Protein AF-M5BI36-F1 (afdb_monomer_lite)

InterPro domains:
  IPR024461 Coiled-coil domain-containing protein 90-like [PF07798] (72-199)
  IPR024461 Coiled-coil domain-containing protein 90-like [PTHR14360] (10-192)

Structure (mmCIF, N/CA/C/O backbone):
data_AF-M5BI36-F1
#
_entry.id   AF-M5BI36-F1
#
loop_
_atom_site.group_PDB
_atom_site.id
_atom_site.type_symbol
_atom_site.label_atom_id
_atom_site.label_alt_id
_atom_site.label_comp_id
_atom_site.label_asym_id
_atom_site.label_entity_id
_atom_site.label_seq_id
_atom_site.pdbx_PDB_ins_code
_atom_site.Cartn_x
_atom_site.Cartn_y
_atom_site.Cartn_z
_atom_site.occupancy
_atom_site.B_iso_or_equiv
_atom_site.auth_seq_id
_atom_site.auth_comp_id
_atom_site.auth_asym_id
_atom_site.auth_atom_id
_atom_site.pdbx_PDB_model_num
ATOM 1 N N . MET A 1 1 ? 57.844 74.507 -31.766 1.00 41.59 1 MET A N 1
ATOM 2 C CA . MET A 1 1 ? 56.761 73.662 -31.223 1.00 41.59 1 MET A CA 1
ATOM 3 C C . MET A 1 1 ? 57.211 72.216 -31.341 1.00 41.59 1 MET A C 1
ATOM 5 O O . MET A 1 1 ? 57.217 71.681 -32.438 1.00 41.59 1 MET A O 1
ATOM 9 N N . SER A 1 2 ? 57.689 71.659 -30.227 1.00 42.19 2 SER A N 1
ATOM 10 C CA . SER A 1 2 ? 57.992 70.235 -30.044 1.00 42.19 2 SER A CA 1
ATOM 11 C C . SER A 1 2 ? 56.752 69.518 -29.532 1.00 42.19 2 SER A C 1
ATOM 13 O O . SER A 1 2 ? 56.121 70.038 -28.618 1.00 42.19 2 SER A O 1
ATOM 15 N N . LEU A 1 3 ? 56.484 68.322 -30.052 1.00 40.97 3 LEU A N 1
ATOM 16 C CA . LEU A 1 3 ? 55.655 67.262 -29.463 1.00 40.97 3 LEU A CA 1
ATOM 17 C C . LEU A 1 3 ? 56.310 65.941 -29.920 1.00 40.97 3 LEU A C 1
ATOM 19 O O . LEU A 1 3 ? 56.543 65.777 -31.112 1.00 40.97 3 LEU A O 1
ATOM 23 N N . GLN A 1 4 ? 56.933 65.180 -29.008 1.00 44.03 4 GLN A N 1
ATOM 24 C CA . GLN A 1 4 ? 56.385 63.982 -28.332 1.00 44.03 4 GLN A CA 1
ATOM 25 C C . GLN A 1 4 ? 56.185 62.793 -29.309 1.00 44.03 4 GLN A C 1
ATOM 27 O O . GLN A 1 4 ? 55.642 62.986 -30.379 1.00 44.03 4 GLN A O 1
ATOM 32 N N . SER A 1 5 ? 56.507 61.527 -29.021 1.00 39.00 5 SER A N 1
ATOM 33 C CA . SER A 1 5 ? 56.745 60.850 -27.747 1.00 39.00 5 SER A CA 1
ATOM 34 C C . SER A 1 5 ? 57.209 59.396 -27.983 1.00 39.00 5 SER A C 1
ATOM 36 O O . SER A 1 5 ? 56.738 58.767 -28.919 1.00 39.00 5 SER A O 1
ATOM 38 N N . LYS A 1 6 ? 57.992 58.884 -27.019 1.00 40.56 6 LYS A N 1
ATOM 39 C CA . LYS A 1 6 ? 57.944 57.532 -26.417 1.00 40.56 6 LYS A CA 1
ATOM 40 C C . LYS A 1 6 ? 58.329 56.295 -27.243 1.00 40.56 6 LYS A C 1
ATOM 42 O O . LYS A 1 6 ? 57.480 55.703 -27.887 1.00 40.56 6 LYS A O 1
ATOM 47 N N . ASP A 1 7 ? 59.524 55.787 -26.941 1.00 35.19 7 ASP A N 1
ATOM 48 C CA . ASP A 1 7 ? 59.783 54.350 -26.801 1.00 35.19 7 ASP A CA 1
ATOM 49 C C . ASP A 1 7 ? 60.520 54.116 -25.475 1.00 35.19 7 ASP A C 1
ATOM 51 O O . ASP A 1 7 ? 61.607 54.649 -25.247 1.00 35.19 7 ASP A O 1
ATOM 55 N N . ALA A 1 8 ? 59.892 53.368 -24.567 1.00 41.50 8 ALA A N 1
ATOM 56 C CA . ALA A 1 8 ? 60.484 52.912 -23.315 1.00 41.50 8 ALA A CA 1
ATOM 57 C C . ALA A 1 8 ? 60.281 51.397 -23.197 1.00 41.50 8 ALA A C 1
ATOM 59 O O . ALA A 1 8 ? 59.193 50.903 -22.924 1.00 41.50 8 ALA A O 1
ATOM 60 N N . LEU A 1 9 ? 61.391 50.723 -23.465 1.00 38.19 9 LEU A N 1
ATOM 61 C CA . LEU A 1 9 ? 61.844 49.394 -23.080 1.00 38.19 9 LEU A CA 1
ATOM 62 C C . LEU A 1 9 ? 61.183 48.786 -21.820 1.00 38.19 9 LEU A C 1
ATOM 64 O O . LEU A 1 9 ? 61.327 49.320 -20.721 1.00 38.19 9 LEU A O 1
ATOM 68 N N . SER A 1 10 ? 60.607 47.588 -21.954 1.00 39.34 10 SER A N 1
ATOM 69 C CA . SER A 1 10 ? 60.502 46.613 -20.860 1.00 39.34 10 SER A CA 1
ATOM 70 C C . SER A 1 10 ? 60.586 45.184 -21.403 1.00 39.34 10 SER A C 1
ATOM 72 O O . SER A 1 10 ? 59.826 44.790 -22.284 1.00 39.34 10 SER A O 1
ATOM 74 N N . HIS A 1 11 ? 61.559 44.443 -20.873 1.00 40.56 11 HIS A N 1
ATOM 75 C CA . HIS A 1 11 ? 61.758 43.005 -21.020 1.00 40.56 11 HIS A CA 1
ATOM 76 C C . HIS A 1 11 ? 60.553 42.216 -20.492 1.00 40.56 11 HIS A C 1
ATOM 78 O O . HIS A 1 11 ? 60.169 42.429 -19.349 1.00 40.56 11 HIS A O 1
ATOM 84 N N . ASP A 1 12 ? 60.082 41.232 -21.258 1.00 37.72 12 ASP A N 1
ATOM 85 C CA . ASP A 1 12 ? 59.408 40.048 -20.722 1.00 37.72 12 ASP A CA 1
ATOM 86 C C . ASP A 1 12 ? 59.912 38.812 -21.473 1.00 37.72 12 ASP A C 1
ATOM 88 O O . ASP A 1 12 ? 59.694 38.632 -22.672 1.00 37.72 12 ASP A O 1
ATOM 92 N N . THR A 1 13 ? 60.646 37.962 -20.762 1.00 41.12 13 THR A N 1
ATOM 93 C CA . THR A 1 13 ? 60.992 36.613 -21.204 1.00 41.12 13 THR A CA 1
ATOM 94 C C . THR A 1 13 ? 59.876 35.674 -20.774 1.00 41.12 13 THR A C 1
ATOM 96 O O . THR A 1 13 ? 59.743 35.403 -19.581 1.00 41.12 13 THR A O 1
ATOM 99 N N . ASN A 1 14 ? 59.116 35.123 -21.721 1.00 36.19 14 ASN A N 1
ATOM 100 C CA . ASN A 1 14 ? 58.414 33.869 -21.470 1.00 36.19 14 ASN A CA 1
ATOM 101 C C . ASN A 1 14 ? 58.354 33.008 -22.740 1.00 36.19 14 ASN A C 1
ATOM 103 O O . ASN A 1 14 ? 57.744 33.366 -23.745 1.00 36.19 14 ASN A O 1
ATOM 107 N N . THR A 1 15 ? 59.066 31.888 -22.678 1.00 46.72 15 THR A N 1
ATOM 108 C CA . THR A 1 15 ? 59.207 30.851 -23.707 1.00 46.72 15 THR A CA 1
ATOM 109 C C . THR A 1 15 ? 57.931 29.998 -23.801 1.00 46.72 15 THR A C 1
ATOM 111 O O . THR A 1 15 ? 57.345 29.695 -22.761 1.00 46.72 15 THR A O 1
ATOM 114 N N . PRO A 1 16 ? 57.511 29.538 -24.997 1.00 45.59 16 PRO A N 1
ATOM 115 C CA . PRO A 1 16 ? 56.391 28.612 -25.146 1.00 45.59 16 PRO A CA 1
ATOM 116 C C . PRO A 1 16 ? 56.865 27.150 -25.043 1.00 45.59 16 PRO A C 1
ATOM 118 O O . PRO A 1 16 ? 57.887 26.782 -25.619 1.00 45.59 16 PRO A O 1
ATOM 121 N N . ALA A 1 17 ? 56.106 26.299 -24.348 1.00 44.06 17 ALA A N 1
ATOM 122 C CA . ALA A 1 17 ? 56.299 24.845 -24.338 1.00 44.06 17 ALA A CA 1
ATOM 123 C C . ALA A 1 17 ? 55.120 24.132 -25.039 1.00 44.06 17 ALA A C 1
ATOM 125 O O . ALA A 1 17 ? 53.989 24.619 -24.948 1.00 44.06 17 ALA A O 1
ATOM 126 N N . PRO A 1 18 ? 55.358 23.005 -25.743 1.00 47.91 18 PRO A N 1
ATOM 127 C CA . PRO A 1 18 ? 54.354 22.323 -26.552 1.00 47.91 18 PRO A CA 1
ATOM 128 C C . PRO A 1 18 ? 53.564 21.259 -25.774 1.00 47.91 18 PRO A C 1
ATOM 130 O O . PRO A 1 18 ? 53.994 20.719 -24.758 1.00 47.91 18 PRO A O 1
ATOM 133 N N . SER A 1 19 ? 52.389 20.961 -26.315 1.00 41.56 19 SER A N 1
ATOM 134 C CA . SER A 1 19 ? 51.394 19.980 -25.891 1.00 41.56 19 SER A CA 1
ATOM 135 C C . SER A 1 19 ? 51.806 18.525 -26.140 1.00 41.56 19 SER A C 1
ATOM 137 O O . SER A 1 19 ? 52.407 18.214 -27.166 1.00 41.56 19 SER A O 1
ATOM 139 N N . SER A 1 20 ? 51.386 17.614 -25.250 1.00 38.91 20 SER A N 1
ATOM 140 C CA . SER A 1 20 ? 50.755 16.320 -25.591 1.00 38.91 20 SER A CA 1
ATOM 141 C C . SER A 1 20 ? 50.462 15.452 -24.351 1.00 38.91 20 SER A C 1
ATOM 143 O O . SER A 1 20 ? 51.153 15.529 -23.341 1.00 38.91 20 SER A O 1
ATOM 145 N N . HIS A 1 21 ? 49.443 14.595 -24.506 1.00 44.22 21 HIS A N 1
ATOM 146 C CA . HIS A 1 21 ? 49.066 13.424 -23.695 1.00 44.22 21 HIS A CA 1
ATOM 147 C C . HIS A 1 21 ? 48.050 13.637 -22.561 1.00 44.22 21 HIS A C 1
ATOM 149 O O . HIS A 1 21 ? 48.351 13.914 -21.405 1.00 44.22 21 HIS A O 1
ATOM 155 N N . THR A 1 22 ? 46.798 13.439 -22.969 1.00 45.22 22 THR A N 1
ATOM 156 C CA . THR A 1 22 ? 45.620 13.121 -22.169 1.00 45.22 22 THR A CA 1
ATOM 157 C C . THR A 1 22 ? 45.721 11.669 -21.703 1.00 45.22 22 THR A C 1
ATOM 159 O O . THR A 1 22 ? 45.734 10.775 -22.543 1.00 45.22 22 THR A O 1
ATOM 162 N N . ASP A 1 23 ? 45.759 11.432 -20.393 1.00 35.16 23 ASP A N 1
ATOM 163 C CA . ASP A 1 23 ? 45.414 10.131 -19.825 1.00 35.16 23 ASP A CA 1
ATOM 164 C C . ASP A 1 23 ? 44.724 10.299 -18.464 1.00 35.16 23 ASP A C 1
ATOM 166 O O . ASP A 1 23 ? 45.007 11.214 -17.690 1.00 35.16 23 ASP A O 1
ATOM 170 N N . SER A 1 24 ? 43.724 9.454 -18.248 1.00 42.66 24 SER A N 1
ATOM 171 C CA . SER A 1 24 ? 42.627 9.611 -17.285 1.00 42.66 24 SER A CA 1
ATOM 172 C C . SER A 1 24 ? 43.019 9.305 -15.832 1.00 42.66 24 SER A C 1
ATOM 174 O O . SER A 1 24 ? 43.762 8.351 -15.605 1.00 42.66 24 SER A O 1
ATOM 176 N N . PRO A 1 25 ? 42.400 9.939 -14.814 1.00 38.09 25 PRO A N 1
ATOM 177 C CA . PRO A 1 25 ? 42.327 9.358 -13.484 1.00 38.09 25 PRO A CA 1
ATOM 178 C C . PRO A 1 25 ? 40.967 8.678 -13.261 1.00 38.09 25 PRO A C 1
ATOM 180 O O . PRO A 1 25 ? 39.925 9.312 -13.140 1.00 38.09 25 PRO A O 1
ATOM 183 N N . SER A 1 26 ? 41.024 7.349 -13.209 1.00 34.00 26 SER A N 1
ATOM 184 C CA . SER A 1 26 ? 40.464 6.505 -12.147 1.00 34.00 26 SER A CA 1
ATOM 185 C C . SER A 1 26 ? 39.117 6.908 -11.511 1.00 34.00 26 SER A C 1
ATOM 187 O O . SER A 1 26 ? 39.034 7.730 -10.601 1.00 34.00 26 SER A O 1
ATOM 189 N N . SER A 1 27 ? 38.073 6.203 -11.946 1.00 48.34 27 SER A N 1
ATOM 190 C CA . SER A 1 27 ? 37.020 5.566 -11.143 1.00 48.34 27 SER A CA 1
ATOM 191 C C . SER A 1 27 ? 36.907 5.951 -9.658 1.00 48.34 27 SER A C 1
ATOM 193 O O . SER A 1 27 ? 37.475 5.292 -8.787 1.00 48.34 27 SER A O 1
ATOM 195 N N . LYS A 1 28 ? 36.032 6.912 -9.347 1.00 42.38 28 LYS A N 1
ATOM 196 C CA . LYS A 1 28 ? 35.279 6.927 -8.080 1.00 42.38 28 LYS A CA 1
ATOM 197 C C . LYS A 1 28 ? 34.040 7.814 -8.210 1.00 42.38 28 LYS A C 1
ATOM 199 O O . LYS A 1 28 ? 34.020 8.952 -7.760 1.00 42.38 28 LYS A O 1
ATOM 204 N N . VAL A 1 29 ? 32.987 7.296 -8.847 1.00 39.12 29 VAL A N 1
ATOM 205 C CA . VAL A 1 29 ? 31.667 7.933 -8.750 1.00 39.12 29 VAL A CA 1
ATOM 206 C C . VAL A 1 29 ? 31.065 7.511 -7.421 1.00 39.12 29 VAL A C 1
ATOM 208 O O . VAL A 1 29 ? 30.528 6.418 -7.251 1.00 39.12 29 VAL A O 1
ATOM 211 N N . GLN A 1 30 ? 31.290 8.395 -6.459 1.00 39.81 30 GLN A N 1
ATOM 212 C CA . GLN A 1 30 ? 30.666 8.438 -5.157 1.00 39.81 30 GLN A CA 1
ATOM 213 C C . GLN A 1 30 ? 29.145 8.372 -5.336 1.00 39.81 30 GLN A C 1
ATOM 215 O O . GLN A 1 30 ? 28.549 9.193 -6.026 1.00 39.81 30 GLN A O 1
ATOM 220 N N . SER A 1 31 ? 28.531 7.356 -4.742 1.00 43.41 31 SER A N 1
ATOM 221 C CA . SER A 1 31 ? 27.087 7.217 -4.605 1.00 43.41 31 SER A CA 1
ATOM 222 C C . SER A 1 31 ? 26.543 8.381 -3.776 1.00 43.41 31 SER A C 1
ATOM 224 O O . SER A 1 31 ? 26.640 8.371 -2.548 1.00 43.41 31 SER A O 1
ATOM 226 N N . GLU A 1 32 ? 26.015 9.389 -4.459 1.00 38.28 32 GLU A N 1
ATOM 227 C CA . GLU A 1 32 ? 25.290 10.508 -3.869 1.00 38.28 32 GLU A CA 1
ATOM 228 C C . GLU A 1 32 ? 23.896 10.014 -3.422 1.00 38.28 32 GLU A C 1
ATOM 230 O O . GLU A 1 32 ? 23.149 9.476 -4.249 1.00 38.28 32 GLU A O 1
ATOM 235 N N . PRO A 1 33 ? 23.524 10.102 -2.131 1.00 41.22 33 PRO A N 1
ATOM 236 C CA . PRO A 1 33 ? 22.182 9.749 -1.694 1.00 41.22 33 PRO A CA 1
ATOM 237 C C . PRO A 1 33 ? 21.229 10.896 -2.040 1.00 41.22 33 PRO A C 1
ATOM 239 O O . PRO A 1 33 ? 21.432 12.033 -1.618 1.00 41.22 33 PRO A O 1
ATOM 242 N N . LEU A 1 34 ? 20.172 10.586 -2.794 1.00 43.28 34 LEU A N 1
ATOM 243 C CA . LEU A 1 34 ? 19.082 11.518 -3.087 1.00 43.28 34 LEU A CA 1
ATOM 244 C C . LEU A 1 34 ? 18.485 12.086 -1.778 1.00 43.28 34 LEU A C 1
ATOM 246 O O . LEU A 1 34 ? 18.186 11.309 -0.864 1.00 43.28 34 LEU A O 1
ATOM 250 N N . PRO A 1 35 ? 18.268 13.411 -1.679 1.00 44.88 35 PRO A N 1
ATOM 251 C CA . PRO A 1 35 ? 17.704 14.036 -0.491 1.00 44.88 35 PRO A CA 1
ATOM 252 C C . PRO A 1 35 ? 16.210 13.702 -0.408 1.00 44.88 35 PRO A C 1
ATOM 254 O O . PRO A 1 35 ? 15.439 14.042 -1.303 1.00 44.88 35 PRO A O 1
ATOM 257 N N . GLY A 1 36 ? 15.798 13.015 0.661 1.00 40.19 36 GLY A N 1
ATOM 258 C CA . GLY A 1 36 ? 14.380 12.705 0.892 1.00 40.19 36 GLY A CA 1
ATOM 259 C C . GLY A 1 36 ? 14.059 11.464 1.729 1.00 40.19 36 GLY A C 1
ATOM 260 O O . GLY A 1 36 ? 12.893 11.090 1.800 1.00 40.19 36 GLY A O 1
ATOM 261 N N . LEU A 1 37 ? 15.041 10.814 2.364 1.00 44.81 37 LEU A N 1
ATOM 262 C CA . LEU A 1 37 ? 14.823 9.619 3.198 1.00 44.81 37 LEU A CA 1
ATOM 263 C C . LEU A 1 37 ? 15.377 9.781 4.624 1.00 44.81 37 LEU A C 1
ATOM 265 O O . LEU A 1 37 ? 15.996 8.876 5.162 1.00 44.81 37 LEU A O 1
ATOM 269 N N . GLU A 1 38 ? 15.127 10.921 5.265 1.00 41.78 38 GLU A N 1
ATOM 270 C CA . GLU A 1 38 ? 15.511 11.175 6.668 1.00 41.78 38 GLU A CA 1
ATOM 271 C C . GLU A 1 38 ? 14.275 11.254 7.586 1.00 41.78 38 GLU A C 1
ATOM 273 O O . GLU A 1 38 ? 14.182 12.116 8.452 1.00 41.78 38 GLU A O 1
ATOM 278 N N . LEU A 1 39 ? 13.272 10.380 7.395 1.00 42.03 39 LEU A N 1
ATOM 279 C CA . LEU A 1 39 ? 12.164 10.274 8.365 1.00 42.03 39 LEU A CA 1
ATOM 280 C C . LEU A 1 39 ? 11.762 8.845 8.764 1.00 42.03 39 LEU A C 1
ATOM 282 O O . LEU A 1 39 ? 10.848 8.678 9.562 1.00 42.03 39 LEU A O 1
ATOM 286 N N . VAL A 1 40 ? 12.437 7.793 8.279 1.00 52.03 40 VAL A N 1
ATOM 287 C CA . VAL A 1 40 ? 12.041 6.398 8.604 1.00 52.03 40 VAL A CA 1
ATOM 288 C C . VAL A 1 40 ? 13.205 5.524 9.101 1.00 52.03 40 VAL A C 1
ATOM 290 O O . VAL A 1 40 ? 13.054 4.317 9.249 1.00 52.03 40 VAL A O 1
ATOM 293 N N . SER A 1 41 ? 14.365 6.105 9.430 1.00 43.41 41 SER A N 1
ATOM 294 C CA . SER A 1 41 ? 15.538 5.320 9.871 1.00 43.41 41 SER A CA 1
ATOM 295 C C . SER A 1 41 ? 16.043 5.580 11.292 1.00 43.41 41 SER A C 1
ATOM 297 O O . SER A 1 41 ? 17.033 4.969 11.682 1.00 43.41 41 SER A O 1
ATOM 299 N N . GLN A 1 42 ? 15.361 6.381 12.116 1.00 45.47 42 GLN A N 1
ATOM 300 C CA . GLN A 1 42 ? 15.776 6.603 13.508 1.00 45.47 42 GLN A CA 1
ATOM 301 C C . GLN A 1 42 ? 14.712 6.170 14.521 1.00 45.47 42 GLN A C 1
ATOM 303 O O . GLN A 1 42 ? 14.016 6.998 15.092 1.00 45.47 42 GLN A O 1
ATOM 308 N N . THR A 1 43 ? 14.649 4.865 14.796 1.00 41.28 43 THR A N 1
ATOM 309 C CA . THR A 1 43 ? 14.393 4.345 16.153 1.00 41.28 43 THR A CA 1
ATOM 310 C C . THR A 1 43 ? 15.187 3.052 16.345 1.00 41.28 43 THR A C 1
ATOM 312 O O . THR A 1 43 ? 14.674 1.947 16.180 1.00 41.28 43 THR A O 1
ATOM 315 N N . SER A 1 44 ? 16.471 3.185 16.664 1.00 57.06 44 SER A N 1
ATOM 316 C CA . SER A 1 44 ? 17.314 2.094 17.152 1.00 57.06 44 SER A CA 1
ATOM 317 C C . SER A 1 44 ? 17.422 2.174 18.678 1.00 57.06 44 SER A C 1
ATOM 319 O O . SER A 1 44 ? 18.275 2.886 19.198 1.00 57.06 44 SER A O 1
ATOM 321 N N . ALA A 1 45 ? 16.557 1.447 19.386 1.00 38.31 45 ALA A N 1
ATOM 322 C CA . ALA A 1 45 ? 16.830 0.849 20.696 1.00 38.31 45 ALA A CA 1
ATOM 323 C C . ALA A 1 45 ? 15.769 -0.238 20.974 1.00 38.31 45 ALA A C 1
ATOM 325 O O . ALA A 1 45 ? 14.583 0.011 20.743 1.00 38.31 45 ALA A O 1
ATOM 326 N N . PRO A 1 46 ? 16.156 -1.437 21.445 1.00 43.25 46 PRO A N 1
ATOM 327 C CA . PRO A 1 46 ? 15.211 -2.502 21.743 1.00 43.25 46 PRO A CA 1
ATOM 328 C C . PRO A 1 46 ? 14.617 -2.289 23.144 1.00 43.25 46 PRO A C 1
ATOM 330 O O . PRO A 1 46 ? 15.379 -2.187 24.105 1.00 43.25 46 PRO A O 1
ATOM 333 N N . PRO A 1 47 ? 13.288 -2.322 23.344 1.00 43.34 47 PRO A N 1
ATOM 334 C CA . PRO A 1 47 ? 12.770 -2.824 24.600 1.00 43.34 47 PRO A CA 1
ATOM 335 C C . PRO A 1 47 ? 12.961 -4.343 24.576 1.00 43.34 47 PRO A C 1
ATOM 337 O O . PRO A 1 47 ? 12.179 -5.101 24.003 1.00 43.34 47 PRO A O 1
ATOM 340 N N . THR A 1 48 ? 14.054 -4.802 25.180 1.00 46.69 48 THR A N 1
ATOM 341 C CA . THR A 1 48 ? 14.152 -6.177 25.658 1.00 46.69 48 THR A CA 1
ATOM 342 C C . THR A 1 48 ? 13.039 -6.392 26.676 1.00 46.69 48 THR A C 1
ATOM 344 O O . THR A 1 48 ? 13.155 -5.938 27.812 1.00 46.69 48 THR A O 1
ATOM 347 N N . SER A 1 49 ? 11.951 -7.029 26.252 1.00 41.69 49 SER A N 1
ATOM 348 C CA . SER A 1 49 ? 11.224 -8.086 26.972 1.00 41.69 49 SER A CA 1
ATOM 3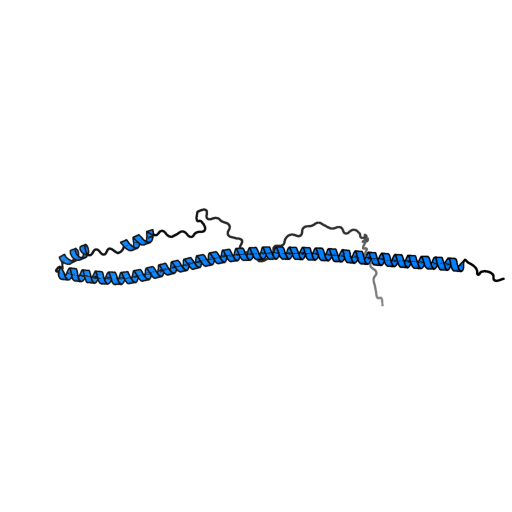49 C C . SER A 1 49 ? 9.826 -8.243 26.382 1.00 41.69 49 SER A C 1
ATOM 351 O O . SER A 1 49 ? 8.968 -7.389 26.562 1.00 41.69 49 SER A O 1
ATOM 353 N N . GLY A 1 50 ? 9.638 -9.368 25.690 1.00 45.97 50 GLY A N 1
ATOM 354 C CA . GLY A 1 50 ? 8.384 -10.114 25.599 1.00 45.97 50 GLY A CA 1
ATOM 355 C C . GLY A 1 50 ? 7.139 -9.376 25.115 1.00 45.97 50 GLY A C 1
ATOM 356 O O . GLY A 1 50 ? 6.393 -8.835 25.914 1.00 45.97 50 GLY A O 1
ATOM 357 N N . SER A 1 51 ? 6.813 -9.528 23.835 1.00 42.38 51 SER A N 1
ATOM 358 C CA . SER A 1 51 ? 5.519 -10.104 23.458 1.00 42.38 51 SER A CA 1
ATOM 359 C C . SER A 1 51 ? 5.532 -10.377 21.964 1.00 42.38 51 SER A C 1
ATOM 361 O O . SER A 1 51 ? 5.669 -9.476 21.142 1.00 42.38 51 SER A O 1
ATOM 363 N N . THR A 1 52 ? 5.390 -11.651 21.632 1.00 40.28 52 THR A N 1
ATOM 364 C CA . THR A 1 52 ? 4.846 -12.172 20.382 1.00 40.28 52 THR A CA 1
ATOM 365 C C . THR A 1 52 ? 3.829 -11.203 19.767 1.00 40.28 52 THR A C 1
ATOM 367 O O . THR A 1 52 ? 3.036 -10.609 20.497 1.00 40.28 52 THR A O 1
ATOM 370 N N . GLY A 1 53 ? 3.822 -11.073 18.436 1.00 44.59 53 GLY A N 1
ATOM 371 C CA . GLY A 1 53 ? 2.869 -10.285 17.635 1.00 44.59 53 GLY A CA 1
ATOM 372 C C . GLY A 1 53 ? 1.411 -10.763 17.698 1.00 44.59 53 GLY A C 1
ATOM 373 O O . GLY A 1 53 ? 0.677 -10.649 16.725 1.00 44.59 53 GLY A O 1
ATOM 374 N N . LEU A 1 54 ? 1.000 -11.304 18.839 1.00 43.38 54 LEU A N 1
ATOM 375 C CA . LEU A 1 54 ? -0.374 -11.475 19.249 1.00 43.38 54 LEU A CA 1
ATOM 376 C C . LEU A 1 54 ? -0.612 -10.533 20.433 1.00 43.38 54 LEU A C 1
ATOM 378 O O . LEU A 1 54 ? 0.107 -10.608 21.431 1.00 43.38 54 LEU A O 1
ATOM 382 N N . PRO A 1 55 ? -1.599 -9.642 20.342 1.00 44.56 55 PRO A N 1
ATOM 383 C CA . PRO A 1 55 ? -1.939 -8.772 21.448 1.00 44.56 55 PRO A CA 1
ATOM 384 C C . PRO A 1 55 ? -2.475 -9.622 22.606 1.00 44.56 55 PRO A C 1
ATOM 386 O O . PRO A 1 55 ? -3.418 -10.399 22.463 1.00 44.56 55 PRO A O 1
ATOM 389 N N . GLN A 1 56 ? -1.803 -9.498 23.744 1.00 53.84 56 GLN A N 1
ATOM 390 C CA . GLN A 1 56 ? -2.063 -10.222 24.976 1.00 53.84 56 GLN A CA 1
ATOM 391 C C . GLN A 1 56 ? -3.513 -9.998 25.434 1.00 53.84 56 GLN A C 1
ATOM 393 O O . GLN A 1 56 ? -3.941 -8.864 25.649 1.00 53.84 56 GLN A O 1
ATOM 398 N N . VAL A 1 57 ? -4.266 -11.093 25.568 1.00 56.34 57 VAL A N 1
ATOM 399 C CA . VAL A 1 57 ? -5.606 -11.118 26.165 1.00 56.34 57 VAL A CA 1
ATOM 400 C C . VAL A 1 57 ? -5.497 -10.555 27.581 1.00 56.34 57 VAL A C 1
ATOM 402 O O . VAL A 1 57 ? -4.784 -11.115 28.416 1.00 56.34 57 VAL A O 1
ATOM 405 N N . VAL A 1 58 ? -6.170 -9.434 27.845 1.00 57.22 58 VAL A N 1
ATOM 406 C CA . VAL A 1 58 ? -6.335 -8.920 29.210 1.00 57.22 58 VAL A CA 1
ATOM 407 C C . VAL A 1 58 ? -7.001 -10.032 30.027 1.00 57.22 58 VAL A C 1
ATOM 409 O O . VAL A 1 58 ? -8.037 -10.544 29.599 1.00 57.22 58 VAL A O 1
ATOM 412 N N . PRO A 1 59 ? -6.416 -10.464 31.156 1.00 49.78 59 PRO A N 1
ATOM 413 C CA . PRO A 1 59 ? -6.962 -11.571 31.923 1.00 49.78 59 PRO A CA 1
ATOM 414 C C . PRO A 1 59 ? -8.362 -11.213 32.434 1.00 49.78 59 PRO A C 1
ATOM 416 O O . PRO A 1 59 ? -8.559 -10.148 33.015 1.00 49.78 59 PRO A O 1
ATOM 419 N N . ASP A 1 60 ? -9.306 -12.150 32.307 1.00 54.59 60 ASP A N 1
ATOM 420 C CA . ASP A 1 60 ? -10.684 -12.123 32.8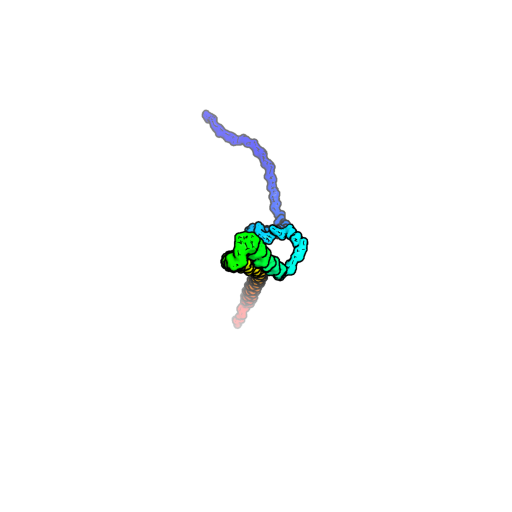46 1.00 54.59 60 ASP A CA 1
ATOM 421 C C . ASP A 1 60 ? -10.785 -11.819 34.363 1.00 54.59 60 ASP A C 1
ATOM 423 O O . ASP A 1 60 ? -11.874 -11.778 34.940 1.00 54.59 60 ASP A O 1
ATOM 427 N N . ASN A 1 61 ? -9.656 -11.623 35.045 1.00 49.16 61 ASN A N 1
ATOM 428 C CA . ASN A 1 61 ? -9.561 -11.412 36.481 1.00 49.16 61 ASN A CA 1
ATOM 429 C C . ASN A 1 61 ? -10.237 -10.103 36.942 1.00 49.16 61 ASN A C 1
ATOM 431 O O . ASN A 1 61 ? -10.861 -10.080 38.001 1.00 49.16 61 ASN A O 1
ATOM 435 N N . GLU A 1 62 ? -10.220 -9.055 36.112 1.00 53.41 62 GLU A N 1
ATOM 436 C CA . GLU A 1 62 ? -10.882 -7.762 36.381 1.00 53.41 62 GLU A CA 1
ATOM 437 C C . GLU A 1 62 ? -12.421 -7.886 36.480 1.00 53.41 62 GLU A C 1
ATOM 439 O O . GLU A 1 62 ? -13.079 -7.158 37.226 1.00 53.41 62 GLU A O 1
ATOM 444 N N . LEU A 1 63 ? -13.030 -8.864 35.792 1.00 53.38 63 LEU A N 1
ATOM 445 C CA . LEU A 1 63 ? -14.489 -9.066 35.795 1.00 53.38 63 LEU A CA 1
ATOM 446 C C . LEU A 1 63 ? -15.027 -9.532 37.158 1.00 53.38 63 LEU A C 1
ATOM 448 O O . LEU A 1 63 ? -16.206 -9.328 37.481 1.00 53.38 63 LEU A O 1
ATOM 452 N N . ARG A 1 64 ? -14.180 -10.175 37.972 1.00 51.69 64 ARG A N 1
ATOM 453 C CA . ARG A 1 64 ? -14.586 -10.713 39.277 1.00 51.69 64 ARG A CA 1
ATOM 454 C C . ARG A 1 64 ? -14.566 -9.677 40.391 1.00 51.69 64 ARG A C 1
ATOM 456 O O . ARG A 1 64 ? -15.388 -9.802 41.300 1.00 51.69 64 ARG A O 1
ATOM 463 N N . ASP A 1 65 ? -13.719 -8.656 40.317 1.00 53.09 65 ASP A N 1
ATOM 464 C CA . ASP A 1 65 ? -13.645 -7.643 41.375 1.00 53.09 65 ASP A CA 1
ATOM 465 C C . ASP A 1 65 ? -14.811 -6.656 41.325 1.00 53.09 65 ASP A C 1
ATOM 467 O O . ASP A 1 65 ? -15.421 -6.365 42.355 1.00 53.09 65 ASP A O 1
ATOM 471 N N . ILE A 1 66 ? -15.256 -6.270 40.127 1.00 55.56 66 ILE A N 1
ATOM 472 C CA . ILE A 1 66 ? -16.418 -5.380 39.961 1.00 55.56 66 ILE A CA 1
ATOM 473 C C . ILE A 1 66 ? -17.699 -6.032 40.514 1.00 55.56 66 ILE A C 1
ATOM 475 O O . ILE A 1 66 ? -18.593 -5.359 41.031 1.00 55.56 66 ILE A O 1
ATOM 479 N N . SER A 1 67 ? -17.783 -7.365 40.467 1.00 56.38 67 SER A N 1
ATOM 480 C CA . SER A 1 67 ? -18.927 -8.118 40.990 1.00 56.38 67 SER A CA 1
ATOM 481 C C . SER A 1 67 ? -18.991 -8.124 42.525 1.00 56.38 67 SER A C 1
ATOM 483 O O . SER A 1 67 ? -20.090 -8.173 43.080 1.00 56.38 67 SER A O 1
ATOM 485 N N . ARG A 1 68 ? -17.849 -8.019 43.225 1.00 55.78 68 ARG A N 1
ATOM 486 C CA . ARG A 1 68 ? -17.780 -8.044 44.701 1.00 55.78 68 ARG A CA 1
ATOM 487 C C . ARG A 1 68 ? -18.092 -6.701 45.360 1.00 55.78 68 ARG A C 1
ATOM 489 O O . ARG A 1 68 ? -18.456 -6.683 46.531 1.00 55.78 68 ARG A O 1
ATOM 496 N N . ILE A 1 69 ? -18.045 -5.600 44.612 1.00 58.12 69 ILE A N 1
ATOM 497 C CA . ILE A 1 69 ? -18.383 -4.251 45.105 1.00 58.12 69 ILE A CA 1
ATOM 498 C C . ILE A 1 69 ? -19.894 -4.118 45.433 1.00 58.12 69 ILE A C 1
ATOM 500 O O . ILE A 1 69 ? -20.314 -3.180 46.104 1.00 58.12 69 ILE A O 1
ATOM 504 N N . ASN A 1 70 ? -20.730 -5.088 45.030 1.00 61.34 70 ASN A N 1
ATOM 505 C CA . ASN A 1 70 ? -22.196 -4.964 45.017 1.00 61.34 70 ASN A CA 1
ATOM 506 C C . ASN A 1 70 ? -22.959 -5.667 46.158 1.00 61.34 70 ASN A C 1
ATOM 508 O O . ASN A 1 70 ? -24.178 -5.835 46.063 1.00 61.34 70 ASN A O 1
ATOM 512 N N . ALA A 1 71 ? -22.306 -6.090 47.239 1.00 69.94 71 ALA A N 1
ATOM 513 C CA . ALA A 1 71 ? -23.015 -6.733 48.347 1.00 69.94 71 ALA A CA 1
ATOM 514 C C . ALA A 1 71 ? -23.614 -5.690 49.313 1.00 69.94 71 ALA A C 1
ATOM 516 O O . ALA A 1 71 ? -23.028 -5.372 50.346 1.00 69.94 71 ALA A O 1
ATOM 517 N N . PHE A 1 72 ? -24.795 -5.145 48.989 1.00 82.31 72 PHE A N 1
ATOM 518 C CA . PHE A 1 72 ? -25.587 -4.398 49.974 1.00 82.31 72 PHE A CA 1
ATOM 519 C C . PHE A 1 72 ? -26.124 -5.372 51.028 1.00 82.31 72 PHE A C 1
ATOM 521 O O . PHE A 1 72 ? -27.035 -6.1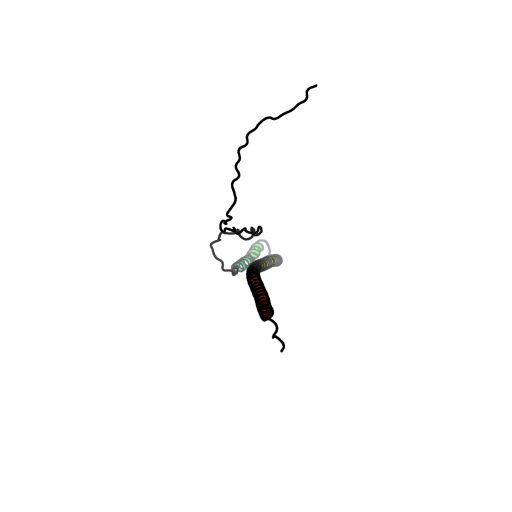57 50.754 1.00 82.31 72 PHE A O 1
ATOM 528 N N . ASP A 1 73 ? -25.548 -5.325 52.227 1.00 85.75 73 ASP A N 1
ATOM 529 C CA . ASP A 1 73 ? -25.961 -6.164 53.348 1.00 85.75 73 ASP A CA 1
ATOM 530 C C . ASP A 1 73 ? -27.304 -5.682 53.922 1.00 85.75 73 ASP A C 1
ATOM 532 O O . ASP A 1 73 ? -27.389 -4.773 54.754 1.00 85.75 73 ASP A O 1
ATOM 536 N N . THR A 1 74 ? -28.378 -6.319 53.455 1.00 88.31 74 THR A N 1
ATOM 537 C CA . THR A 1 74 ? -29.748 -6.048 53.897 1.00 88.31 74 THR A CA 1
ATOM 538 C C . THR A 1 74 ? -29.986 -6.433 55.353 1.00 88.31 74 THR A C 1
ATOM 540 O O . THR A 1 74 ? -30.811 -5.800 56.007 1.00 88.31 74 THR A O 1
ATOM 543 N N . HIS A 1 75 ? -29.282 -7.440 55.877 1.00 88.69 75 HIS A N 1
ATOM 544 C CA . HIS A 1 75 ? -29.491 -7.910 57.246 1.00 88.69 75 HIS A CA 1
ATOM 545 C C . HIS A 1 75 ? -28.928 -6.921 58.255 1.00 88.69 75 HIS A C 1
ATOM 547 O O . HIS A 1 75 ? -29.619 -6.543 59.201 1.00 88.69 75 HIS A O 1
ATOM 553 N N . ARG A 1 76 ? -27.705 -6.438 58.022 1.00 89.06 76 ARG A N 1
ATOM 554 C CA . ARG A 1 76 ? -27.079 -5.453 58.907 1.00 89.06 76 ARG A CA 1
ATOM 555 C C . ARG A 1 76 ? -27.814 -4.111 58.884 1.00 89.06 76 ARG A C 1
ATOM 557 O O . ARG A 1 76 ? -27.911 -3.449 59.915 1.00 89.06 76 ARG A O 1
ATOM 564 N N . PHE A 1 77 ? -28.374 -3.734 57.733 1.00 89.00 77 PHE A N 1
ATOM 565 C CA . PHE A 1 77 ? -29.182 -2.521 57.595 1.00 89.00 77 PHE A CA 1
ATOM 566 C C . PHE A 1 77 ? -30.517 -2.612 58.351 1.00 89.00 77 PHE A C 1
ATOM 568 O O . PHE A 1 77 ? -30.880 -1.683 59.069 1.00 89.00 77 PHE A O 1
ATOM 575 N N . VAL A 1 78 ? -31.226 -3.741 58.246 1.00 91.56 78 VAL A N 1
ATOM 576 C CA . VAL A 1 78 ? -32.488 -3.954 58.976 1.00 91.56 78 VAL A CA 1
ATOM 577 C C . VAL A 1 78 ? -32.243 -4.045 60.484 1.00 91.56 78 VAL A C 1
ATOM 579 O O . VAL A 1 78 ? -32.923 -3.353 61.235 1.00 91.56 78 VAL A O 1
ATOM 582 N N . ALA A 1 79 ? -31.210 -4.772 60.924 1.00 91.75 79 ALA A N 1
ATOM 583 C CA . ALA A 1 79 ? -30.851 -4.882 62.342 1.00 91.75 79 ALA A CA 1
ATOM 584 C C . ALA A 1 79 ? -30.489 -3.526 62.985 1.00 91.75 79 ALA A C 1
ATOM 586 O O . ALA A 1 79 ? -30.719 -3.309 64.174 1.00 91.75 79 ALA A O 1
ATOM 587 N N . ALA A 1 80 ? -29.932 -2.590 62.209 1.00 89.56 80 ALA A N 1
ATOM 588 C CA . ALA A 1 80 ? -29.664 -1.230 62.675 1.00 89.56 80 ALA A CA 1
ATOM 589 C C . ALA A 1 80 ? -30.943 -0.379 62.794 1.00 89.56 80 ALA A C 1
ATOM 591 O O . ALA A 1 80 ? -31.037 0.460 63.688 1.00 89.56 80 ALA A O 1
ATOM 592 N N . LEU A 1 81 ? -31.931 -0.597 61.920 1.00 87.88 81 LEU A N 1
ATOM 593 C CA . LEU A 1 81 ? -33.193 0.151 61.906 1.00 87.88 81 LEU A CA 1
ATOM 594 C C . LEU A 1 81 ? -34.194 -0.331 62.960 1.00 87.88 81 LEU A C 1
ATOM 596 O O . LEU A 1 81 ? -34.925 0.486 63.515 1.00 87.88 81 LEU A O 1
ATOM 600 N N . GLU A 1 82 ? -34.195 -1.625 63.279 1.00 90.94 82 GLU A N 1
ATOM 601 C CA . GLU A 1 82 ? -35.071 -2.229 64.296 1.00 90.94 82 GLU A CA 1
ATOM 602 C C . GLU A 1 82 ? -34.824 -1.698 65.719 1.00 90.94 82 GLU A C 1
ATOM 604 O O . GLU A 1 82 ? -35.678 -1.842 66.588 1.00 90.94 82 GLU A O 1
ATOM 609 N N . ARG A 1 83 ? -33.689 -1.026 65.963 1.00 89.56 83 ARG A N 1
ATOM 610 C CA . ARG A 1 83 ? -33.420 -0.331 67.233 1.00 89.56 83 ARG A CA 1
ATOM 611 C C . ARG A 1 83 ? -34.287 0.910 67.456 1.00 89.56 83 ARG A C 1
ATOM 613 O O . ARG A 1 83 ? -34.568 1.232 68.605 1.00 89.56 83 ARG A O 1
ATOM 620 N N . ASN A 1 84 ? -34.696 1.595 66.387 1.00 85.38 84 ASN A N 1
ATOM 621 C CA . ASN A 1 84 ? -35.393 2.885 66.465 1.00 85.38 84 ASN A CA 1
ATOM 622 C C . ASN A 1 84 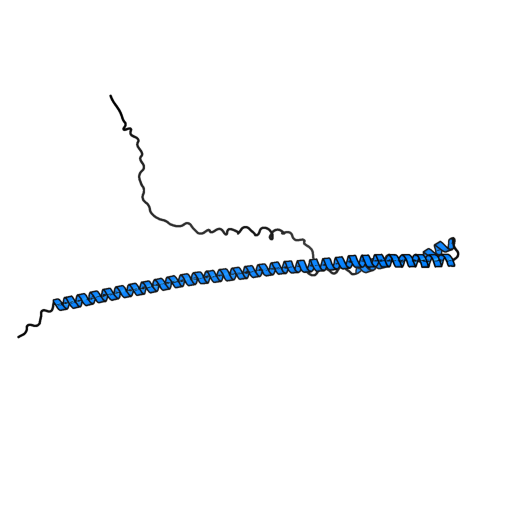? -36.768 2.884 65.782 1.00 85.38 84 ASN A C 1
ATOM 624 O O . ASN A 1 84 ? -37.536 3.827 65.968 1.00 85.38 84 ASN A O 1
ATOM 628 N N . PHE A 1 85 ? -37.088 1.857 64.993 1.00 88.31 85 PHE A N 1
ATOM 629 C CA . PHE A 1 85 ? -38.333 1.763 64.237 1.00 88.31 85 PHE A CA 1
ATOM 630 C C . PHE A 1 85 ? -38.946 0.364 64.346 1.00 88.31 85 PHE A C 1
ATOM 632 O O . PHE A 1 85 ? -38.215 -0.622 64.447 1.00 88.31 85 PHE A O 1
ATOM 639 N N . PRO A 1 86 ? -40.282 0.242 64.258 1.00 91.38 86 PRO A N 1
ATOM 640 C CA . PRO A 1 86 ? -40.932 -1.056 64.156 1.00 91.38 86 PRO A CA 1
ATOM 641 C C . PRO A 1 86 ? -40.498 -1.787 62.876 1.00 91.38 86 PRO A C 1
ATOM 643 O O . PRO A 1 86 ? -40.292 -1.180 61.819 1.00 91.38 86 PRO A O 1
ATOM 646 N N . THR A 1 87 ? -40.402 -3.114 62.965 1.00 87.81 87 THR A N 1
ATOM 647 C CA . THR A 1 87 ? -39.854 -4.004 61.927 1.00 87.81 87 THR A CA 1
ATOM 648 C C . THR A 1 87 ? -40.487 -3.814 60.543 1.00 87.81 87 THR A C 1
ATOM 650 O O . THR A 1 87 ? -39.798 -3.892 59.526 1.00 87.81 87 THR A O 1
ATOM 653 N N . SER A 1 88 ? -41.784 -3.500 60.473 1.00 89.06 88 SER A N 1
ATOM 654 C CA . SER A 1 88 ? -42.499 -3.245 59.212 1.00 89.06 88 SER A CA 1
ATOM 655 C C . SER A 1 88 ? -41.973 -2.013 58.462 1.00 89.06 88 SER A C 1
ATOM 657 O O . SER A 1 88 ? -41.815 -2.042 57.237 1.00 89.06 88 SER A O 1
ATOM 659 N N . ILE A 1 89 ? -41.641 -0.943 59.188 1.00 89.69 89 ILE A N 1
ATOM 660 C CA . ILE A 1 89 ? -41.083 0.290 58.622 1.00 89.69 89 ILE A CA 1
ATOM 661 C C . ILE A 1 89 ? -39.624 0.059 58.216 1.00 89.69 89 ILE A C 1
ATOM 663 O O . ILE A 1 89 ? -39.236 0.434 57.110 1.00 89.69 89 ILE A O 1
ATOM 667 N N . ALA A 1 90 ? -38.839 -0.636 59.046 1.00 91.31 90 ALA A N 1
ATOM 668 C CA . ALA A 1 90 ? -37.448 -0.984 58.747 1.00 91.31 90 ALA A CA 1
ATOM 669 C C . ALA A 1 90 ? -37.312 -1.819 57.457 1.00 91.31 90 ALA A C 1
ATOM 671 O O . ALA A 1 90 ? -36.482 -1.518 56.594 1.00 91.31 90 ALA A O 1
ATOM 672 N N . GLN A 1 91 ? -38.172 -2.828 57.274 1.00 89.81 91 GLN A N 1
ATOM 673 C CA . GLN A 1 91 ? -38.199 -3.641 56.054 1.00 89.81 91 GLN A CA 1
ATOM 674 C C . GLN A 1 91 ? -38.632 -2.840 54.820 1.00 89.81 91 GLN A C 1
ATOM 676 O O . GLN A 1 91 ? -38.082 -3.042 53.735 1.00 89.81 91 GLN A O 1
ATOM 681 N N . THR A 1 92 ? -39.591 -1.924 54.969 1.00 92.38 92 THR A N 1
ATOM 682 C CA . THR A 1 92 ? -40.044 -1.057 53.870 1.00 92.38 92 THR A CA 1
ATOM 683 C C . THR A 1 92 ? -38.934 -0.103 53.436 1.00 92.38 92 THR A C 1
ATOM 685 O O . THR A 1 92 ? -38.651 0.014 52.242 1.00 92.38 92 THR A O 1
ATOM 688 N N . LEU A 1 93 ? -38.234 0.504 54.399 1.00 91.06 93 LEU A N 1
ATOM 689 C CA . LEU A 1 93 ? -37.104 1.390 54.133 1.00 91.06 93 LEU A CA 1
ATOM 690 C C . LEU A 1 93 ? -35.951 0.640 53.453 1.00 91.06 93 LEU A C 1
ATOM 692 O O . LEU A 1 93 ? -35.383 1.149 52.494 1.00 91.06 93 LEU A O 1
ATOM 696 N N . MET A 1 94 ? -35.658 -0.593 53.884 1.00 91.25 94 MET A N 1
ATOM 697 C CA . MET A 1 94 ? -34.666 -1.465 53.244 1.00 91.25 94 MET A CA 1
ATOM 698 C C . MET A 1 94 ? -35.025 -1.794 51.797 1.00 91.25 94 MET A C 1
ATOM 700 O O . MET A 1 94 ? -34.171 -1.724 50.914 1.00 91.25 94 MET A O 1
ATOM 704 N N . ARG A 1 95 ? -36.288 -2.135 51.522 1.00 90.12 95 ARG A N 1
ATOM 705 C CA . ARG A 1 95 ? -36.734 -2.415 50.151 1.00 90.12 95 ARG A CA 1
ATOM 706 C C . ARG A 1 95 ? -36.629 -1.168 49.273 1.00 90.12 95 ARG A C 1
ATOM 708 O O . ARG A 1 95 ? -36.180 -1.281 48.134 1.00 90.12 95 ARG A O 1
ATOM 715 N N . ALA A 1 96 ? -36.976 0.003 49.809 1.00 91.94 96 ALA A N 1
ATOM 716 C CA . ALA A 1 96 ? -36.867 1.279 49.108 1.00 91.94 96 ALA A CA 1
ATOM 717 C C . ALA A 1 96 ? -35.406 1.660 48.809 1.00 91.94 96 ALA A C 1
ATOM 719 O O . ALA A 1 96 ? -35.078 1.987 47.667 1.00 91.94 96 ALA A O 1
ATOM 720 N N . THR A 1 97 ? -34.505 1.559 49.792 1.00 90.75 97 THR A N 1
ATOM 721 C CA . THR A 1 97 ? -33.076 1.837 49.581 1.00 90.75 97 THR A CA 1
ATOM 722 C C . THR A 1 97 ? -32.454 0.832 48.624 1.00 90.75 97 THR A C 1
ATOM 724 O O . THR A 1 97 ? -31.784 1.238 47.677 1.00 90.75 97 THR A O 1
ATOM 727 N N . ARG A 1 98 ? -32.746 -0.465 48.773 1.00 88.69 98 ARG A N 1
ATOM 728 C CA . ARG A 1 98 ? -32.293 -1.499 47.833 1.00 88.69 98 ARG A CA 1
ATOM 729 C C . ARG A 1 98 ? -32.754 -1.206 46.403 1.00 88.69 98 ARG A C 1
ATOM 731 O O . ARG A 1 98 ? -31.953 -1.335 45.482 1.00 88.69 98 ARG A O 1
ATOM 738 N N . ALA A 1 99 ? -34.002 -0.780 46.205 1.00 89.12 99 ALA A N 1
ATOM 739 C CA . ALA A 1 99 ? -34.518 -0.421 44.884 1.00 89.12 99 ALA A CA 1
ATOM 740 C C . ALA A 1 99 ? -33.787 0.793 44.276 1.00 89.12 99 ALA A C 1
ATOM 742 O O . ALA A 1 99 ? -33.405 0.757 43.105 1.00 89.12 99 ALA A O 1
ATOM 743 N N . LEU A 1 100 ? -33.523 1.836 45.072 1.00 90.88 100 LEU A N 1
ATOM 744 C CA . LEU A 1 100 ? -32.757 3.009 44.631 1.00 90.88 100 LEU A CA 1
ATOM 745 C C . LEU A 1 100 ? -31.310 2.659 44.268 1.00 90.88 100 LEU A C 1
ATOM 747 O O . LEU A 1 100 ? -30.802 3.135 43.250 1.00 90.88 100 LEU A O 1
ATOM 751 N N . LEU A 1 101 ? -30.659 1.811 45.072 1.00 89.62 101 LEU A N 1
ATOM 752 C CA . LEU A 1 101 ? -29.305 1.335 44.799 1.00 89.62 101 LEU A CA 1
ATOM 753 C C . LEU A 1 101 ? -29.274 0.561 43.481 1.00 89.62 101 LEU A C 1
ATOM 755 O O . LEU A 1 101 ? -28.500 0.916 42.599 1.00 89.62 101 LEU A O 1
ATOM 759 N N . VAL A 1 102 ? -30.152 -0.430 43.301 1.00 88.44 102 VAL A N 1
ATOM 760 C CA . VAL A 1 102 ? -30.217 -1.226 42.062 1.00 88.44 102 VAL A CA 1
ATOM 761 C C . VAL A 1 102 ? -30.427 -0.333 40.832 1.00 88.44 102 VAL A C 1
ATOM 763 O O . VAL A 1 102 ? -29.748 -0.517 39.823 1.00 88.44 102 VAL A O 1
ATOM 766 N N . GLY A 1 103 ? -31.291 0.683 40.921 1.00 88.25 103 GLY A N 1
ATOM 767 C CA . GLY A 1 103 ? -31.523 1.629 39.824 1.00 88.25 103 GLY A CA 1
ATOM 768 C C . GLY A 1 103 ? -30.341 2.562 39.520 1.00 88.25 103 GLY A C 1
ATOM 769 O O . GLY A 1 103 ? -30.137 2.946 38.366 1.00 88.25 103 GLY A O 1
ATOM 770 N N . ARG A 1 104 ? -29.539 2.950 40.521 1.00 87.44 104 ARG A N 1
ATOM 771 C CA . ARG A 1 104 ? -28.299 3.719 40.297 1.00 87.44 104 ARG A CA 1
ATOM 772 C C . ARG A 1 104 ? -27.168 2.841 39.773 1.00 87.44 104 ARG A C 1
ATOM 774 O O . ARG A 1 104 ? -26.527 3.220 38.800 1.00 87.44 104 ARG A O 1
ATOM 781 N N . PHE A 1 105 ? -26.967 1.663 40.356 1.00 86.00 105 PHE A N 1
ATOM 782 C CA . PHE A 1 105 ? -25.952 0.713 39.904 1.00 86.00 105 PHE A CA 1
ATOM 783 C C . PHE A 1 105 ? -26.217 0.225 38.484 1.00 86.00 105 PHE A C 1
ATOM 785 O O . PHE A 1 105 ? -25.277 0.102 37.710 1.00 86.00 105 PHE A O 1
ATOM 792 N N . GLY A 1 106 ? -27.483 0.017 38.108 1.00 84.69 106 GLY A N 1
ATOM 793 C CA . GLY A 1 106 ? -27.852 -0.289 36.728 1.00 84.69 106 GLY A CA 1
ATOM 794 C C . GLY A 1 106 ? -27.354 0.775 35.747 1.00 84.69 106 GLY A C 1
ATOM 795 O O . GLY A 1 106 ? -26.757 0.424 34.737 1.00 84.69 106 GLY A O 1
ATOM 796 N N . ARG A 1 107 ? -27.517 2.065 36.074 1.00 86.38 107 ARG A N 1
ATOM 797 C CA . ARG A 1 107 ? -27.031 3.180 35.241 1.00 86.38 107 ARG A CA 1
ATOM 798 C C . ARG A 1 107 ? -25.507 3.239 35.167 1.00 86.38 107 ARG A C 1
ATOM 800 O O . ARG A 1 107 ? -24.964 3.241 34.071 1.00 86.38 107 ARG A O 1
ATOM 807 N N . VAL A 1 108 ? -24.828 3.185 36.312 1.00 88.06 108 VAL A N 1
ATOM 808 C CA . VAL A 1 108 ? -23.354 3.195 36.370 1.00 88.06 108 VAL A CA 1
ATOM 809 C C . VAL A 1 108 ? -22.759 2.006 35.610 1.00 88.06 108 VAL A C 1
ATOM 811 O O . VAL A 1 108 ? -21.788 2.153 34.879 1.00 88.06 108 VAL A O 1
ATOM 814 N N . LYS A 1 109 ? -23.366 0.820 35.722 1.00 84.31 109 LYS A N 1
ATOM 815 C CA . LYS A 1 109 ? -22.919 -0.375 35.001 1.00 84.31 109 LYS A CA 1
ATOM 816 C C . LYS A 1 109 ? -23.052 -0.213 33.482 1.00 84.31 109 LYS A C 1
ATOM 818 O O . LYS A 1 109 ? -22.163 -0.657 32.765 1.00 84.31 109 LYS A O 1
ATOM 823 N N . GLN A 1 110 ? -24.122 0.424 32.999 1.00 83.75 110 GLN A N 1
ATOM 824 C CA . GLN A 1 110 ? -24.281 0.730 31.571 1.00 83.75 110 GLN A CA 1
ATOM 825 C C . GLN A 1 110 ? -23.218 1.724 31.080 1.00 83.75 110 GLN A C 1
ATOM 827 O O . GLN A 1 110 ? -22.645 1.515 30.016 1.00 83.75 110 GLN A O 1
ATOM 832 N N . GLU A 1 111 ? -22.887 2.750 31.868 1.00 84.62 111 GLU A N 1
ATOM 833 C CA . GLU A 1 111 ? -2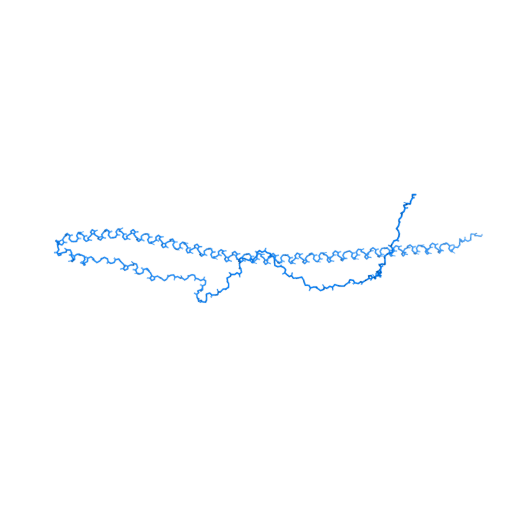1.811 3.695 31.530 1.00 84.62 111 GLU A CA 1
ATOM 834 C C . GLU A 1 111 ? -20.436 3.012 31.481 1.00 84.62 111 GLU A C 1
ATOM 836 O O . GLU A 1 111 ? -19.692 3.201 30.523 1.00 84.62 111 GLU A O 1
ATOM 841 N N . ILE A 1 112 ? -20.119 2.155 32.460 1.00 83.19 112 ILE A N 1
ATOM 842 C CA . ILE A 1 112 ? -18.863 1.384 32.481 1.00 83.19 112 ILE A CA 1
ATOM 843 C C . ILE A 1 112 ? -18.769 0.450 31.268 1.00 83.19 112 ILE A C 1
ATOM 845 O O . ILE A 1 112 ? -17.696 0.308 30.681 1.00 83.19 112 ILE A O 1
ATOM 849 N N . PHE A 1 113 ? -19.876 -0.182 30.868 1.00 79.44 113 PHE A N 1
ATOM 850 C CA . PHE A 1 113 ? -19.893 -0.979 29.643 1.00 79.44 113 PHE A CA 1
ATOM 851 C C . PHE A 1 113 ? -19.645 -0.127 28.398 1.00 79.44 113 PHE A C 1
ATOM 853 O O . PHE A 1 113 ? -18.852 -0.544 27.561 1.00 79.44 113 PHE A O 1
ATOM 860 N N . GLY A 1 114 ? -20.199 1.086 28.328 1.00 87.12 114 GLY A N 1
ATOM 861 C CA . GLY A 1 114 ? -19.910 2.027 27.244 1.00 87.12 114 GLY A CA 1
ATOM 862 C C . GLY A 1 114 ? -18.433 2.432 27.162 1.00 87.12 114 GLY A C 1
ATOM 863 O O . GLY A 1 114 ? -17.872 2.466 26.069 1.00 87.12 114 GLY A O 1
ATOM 864 N N . VAL A 1 115 ? -17.777 2.679 28.303 1.00 88.12 115 VAL A N 1
ATOM 865 C CA . VAL A 1 115 ? -16.330 2.974 28.343 1.00 88.12 115 VAL A CA 1
ATOM 866 C C . VAL A 1 115 ? -15.515 1.782 27.836 1.00 88.12 115 VAL A C 1
ATOM 868 O O . VAL A 1 115 ? -14.634 1.947 26.997 1.00 88.12 115 VAL A O 1
ATOM 871 N N . ARG A 1 116 ? -15.846 0.564 28.275 1.00 84.44 116 ARG A N 1
ATOM 872 C CA . ARG A 1 116 ? -15.129 -0.649 27.855 1.00 84.44 116 ARG A CA 1
ATOM 873 C C . ARG A 1 116 ? -15.326 -0.972 26.373 1.00 84.44 116 ARG A C 1
ATOM 875 O O . ARG A 1 116 ? -14.391 -1.429 25.717 1.00 84.44 116 ARG A O 1
ATOM 882 N N . ASP A 1 117 ? -16.524 -0.738 25.847 1.00 89.06 117 ASP A N 1
ATOM 883 C CA . ASP A 1 117 ? -16.807 -0.915 24.423 1.00 89.06 117 ASP A CA 1
ATOM 884 C C . ASP A 1 117 ? -16.021 0.098 23.578 1.00 89.06 117 ASP A C 1
ATOM 886 O O . ASP A 1 117 ? -15.477 -0.269 22.533 1.00 89.06 117 ASP A O 1
ATOM 890 N N . LEU A 1 118 ? -15.884 1.342 24.055 1.00 93.38 118 LEU A N 1
ATOM 891 C CA . LEU A 1 118 ? -15.046 2.358 23.417 1.00 93.38 118 LEU A CA 1
ATOM 892 C C . LEU A 1 118 ? -13.561 1.960 23.419 1.00 93.38 118 LEU A C 1
ATOM 894 O O . LEU A 1 118 ? -12.910 2.055 22.379 1.00 93.38 118 LEU A O 1
ATOM 898 N N . ASP A 1 119 ? -13.036 1.460 24.540 1.00 89.94 119 ASP A N 1
ATOM 899 C CA . ASP A 1 119 ? -11.647 0.989 24.634 1.00 89.94 119 ASP A CA 1
ATOM 900 C C . ASP A 1 119 ? -11.374 -0.186 23.686 1.00 89.94 119 ASP A C 1
ATOM 902 O O . ASP A 1 119 ? -10.343 -0.228 23.008 1.00 89.94 119 ASP A O 1
ATOM 906 N N . ASN A 1 120 ? -12.323 -1.118 23.573 1.00 92.00 120 ASN A N 1
ATOM 907 C CA . ASN A 1 120 ? -12.231 -2.224 22.626 1.00 92.00 120 ASN A CA 1
ATOM 908 C C . ASN A 1 120 ? -12.216 -1.730 21.167 1.00 92.00 120 ASN A C 1
ATOM 910 O O . ASN A 1 120 ? -11.408 -2.190 20.359 1.00 92.00 120 ASN A O 1
ATOM 914 N N . GLN A 1 121 ? -13.058 -0.752 20.819 1.00 93.69 121 GLN A N 1
ATOM 915 C CA . GLN A 1 121 ? -13.036 -0.143 19.485 1.00 93.69 121 GLN A CA 1
ATOM 916 C C . GLN A 1 121 ? -11.714 0.578 19.211 1.00 93.69 121 GLN A C 1
ATOM 918 O O . GLN A 1 121 ? -11.116 0.376 18.155 1.00 93.69 121 GLN A O 1
ATOM 923 N N . ALA A 1 122 ? -11.220 1.377 20.161 1.00 94.12 122 ALA A N 1
ATOM 924 C CA . ALA A 1 122 ? -9.935 2.064 20.042 1.00 94.12 122 ALA A CA 1
ATOM 925 C C . ALA A 1 122 ? -8.780 1.073 19.826 1.00 94.12 122 ALA A C 1
ATOM 927 O O . ALA A 1 122 ? -7.874 1.317 19.023 1.00 94.12 122 ALA A O 1
ATOM 928 N N . TYR A 1 123 ? -8.840 -0.078 20.492 1.00 93.38 123 TYR A N 1
ATOM 929 C CA . TYR A 1 123 ? -7.902 -1.169 20.289 1.00 93.38 123 TYR A CA 1
ATOM 930 C C . TYR A 1 123 ? -7.985 -1.765 18.872 1.00 93.38 123 TYR A C 1
ATOM 932 O O . TYR A 1 123 ? -6.948 -1.900 18.218 1.00 93.38 123 TYR A O 1
ATOM 940 N N . LEU A 1 124 ? -9.188 -2.052 18.359 1.00 96.94 124 LEU A N 1
ATOM 941 C CA . LEU A 1 124 ? -9.370 -2.552 16.988 1.00 96.94 124 LEU A CA 1
ATOM 942 C C . LEU A 1 124 ? -8.850 -1.552 15.948 1.00 96.94 124 LEU A C 1
ATOM 944 O O . LEU A 1 124 ? -8.165 -1.945 15.005 1.00 96.94 124 LEU A O 1
ATOM 948 N N . PHE A 1 125 ? -9.087 -0.253 16.155 1.00 97.31 125 PHE A N 1
ATOM 949 C CA . PHE A 1 125 ? -8.513 0.796 15.310 1.00 97.31 125 PHE A CA 1
ATOM 950 C C . PHE A 1 125 ? -6.986 0.784 15.343 1.00 97.31 125 PHE A C 1
ATOM 952 O O . PHE A 1 125 ? -6.339 0.882 14.300 1.00 97.31 125 PHE A O 1
ATOM 959 N N . ARG A 1 126 ? -6.386 0.639 16.526 1.00 95.94 126 ARG A N 1
ATOM 960 C CA . ARG A 1 126 ? -4.928 0.593 16.661 1.00 95.94 126 ARG A CA 1
ATOM 961 C C . ARG A 1 126 ? -4.329 -0.642 15.986 1.00 95.94 126 ARG A C 1
ATOM 963 O O . ARG A 1 126 ? -3.279 -0.518 15.356 1.00 95.94 126 ARG A O 1
ATOM 970 N N . ALA A 1 127 ? -4.994 -1.792 16.082 1.00 96.31 127 ALA A N 1
ATOM 971 C CA . ALA A 1 127 ? -4.603 -3.011 15.382 1.00 96.31 127 ALA A CA 1
ATOM 972 C C . ALA A 1 127 ? -4.665 -2.817 13.858 1.00 96.31 127 ALA A C 1
ATOM 974 O O . ALA A 1 127 ? -3.660 -3.035 13.185 1.00 96.31 127 ALA A O 1
ATOM 975 N N . ALA A 1 128 ? -5.777 -2.288 13.338 1.00 97.56 128 ALA A N 1
ATOM 976 C CA . ALA A 1 128 ? -5.951 -2.014 11.912 1.00 97.56 128 ALA A CA 1
ATOM 977 C C . ALA A 1 128 ? -4.920 -1.006 11.370 1.00 97.56 128 ALA A C 1
ATOM 979 O O . ALA A 1 128 ? -4.378 -1.187 10.285 1.00 97.56 128 ALA A O 1
ATOM 980 N N . ILE A 1 129 ? -4.583 0.040 12.135 1.00 96.75 129 ILE A N 1
ATOM 981 C CA . ILE A 1 129 ? -3.529 0.994 11.747 1.00 96.75 129 ILE A CA 1
ATOM 982 C C . ILE A 1 129 ? -2.151 0.324 11.757 1.00 96.75 129 ILE A C 1
ATOM 984 O O . ILE A 1 129 ? -1.319 0.618 10.897 1.00 96.75 129 ILE A O 1
ATOM 988 N N . SER A 1 130 ? -1.882 -0.557 12.724 1.00 96.81 130 SER A N 1
ATOM 989 C CA . SER A 1 130 ? -0.624 -1.305 12.765 1.00 96.81 130 SER A CA 1
ATOM 990 C C . SER A 1 130 ? -0.496 -2.237 11.562 1.00 96.81 130 SER A C 1
ATOM 992 O O . SER A 1 130 ? 0.573 -2.288 10.961 1.00 96.81 130 SER A O 1
ATOM 994 N N . GLU A 1 131 ? -1.576 -2.919 11.188 1.00 96.25 131 GLU A N 1
ATOM 995 C CA . GLU A 1 131 ? -1.644 -3.769 9.999 1.00 96.25 131 GLU A CA 1
ATOM 996 C C . GLU A 1 131 ? -1.479 -2.955 8.709 1.00 96.25 131 GLU A C 1
ATOM 998 O O . GLU A 1 131 ? -0.657 -3.293 7.863 1.00 96.25 131 GLU A O 1
ATOM 1003 N N . LEU A 1 132 ? -2.152 -1.809 8.591 1.00 97.62 132 LEU A N 1
ATOM 1004 C CA . LEU A 1 132 ? -2.000 -0.930 7.431 1.00 97.62 132 LEU A CA 1
ATOM 1005 C C . LEU A 1 132 ? -0.565 -0.401 7.294 1.00 97.62 132 LEU A C 1
ATOM 1007 O O . LEU A 1 132 ? -0.038 -0.295 6.189 1.00 97.62 132 LEU A O 1
ATOM 1011 N N . ARG A 1 133 ? 0.096 -0.063 8.408 1.00 97.19 133 ARG A N 1
ATOM 1012 C CA . ARG A 1 133 ? 1.493 0.399 8.393 1.00 97.19 133 ARG A CA 1
ATOM 1013 C C . ARG A 1 133 ? 2.448 -0.691 7.929 1.00 97.19 133 ARG A C 1
ATOM 1015 O O . ARG A 1 133 ? 3.353 -0.403 7.138 1.00 97.19 133 ARG A O 1
ATOM 1022 N N . THR A 1 134 ? 2.278 -1.919 8.419 1.00 97.38 134 THR A N 1
ATOM 1023 C CA . THR A 1 134 ? 3.120 -3.042 7.992 1.00 97.38 134 THR A CA 1
ATOM 1024 C C . THR A 1 134 ? 2.852 -3.380 6.532 1.00 97.38 134 THR A C 1
ATOM 1026 O O . THR A 1 134 ? 3.804 -3.525 5.766 1.00 97.38 134 THR A O 1
ATOM 1029 N N . GLU A 1 135 ? 1.588 -3.395 6.111 1.00 97.50 135 GLU A N 1
ATOM 1030 C CA . GLU A 1 135 ? 1.201 -3.622 4.723 1.00 97.50 135 GLU A CA 1
ATOM 1031 C C . GLU A 1 135 ? 1.783 -2.558 3.783 1.00 97.50 135 GLU A C 1
ATOM 1033 O O . GLU A 1 135 ? 2.421 -2.904 2.789 1.00 97.50 135 GLU A O 1
ATOM 1038 N N . LEU A 1 136 ? 1.647 -1.270 4.109 1.00 98.00 136 LEU A N 1
ATOM 1039 C CA . LEU A 1 136 ? 2.203 -0.172 3.313 1.00 98.00 136 LEU A CA 1
ATOM 1040 C C . LEU A 1 136 ? 3.729 -0.277 3.191 1.00 98.00 136 LEU A C 1
ATOM 1042 O O . LEU A 1 136 ? 4.286 -0.121 2.103 1.00 98.00 136 LEU A O 1
ATOM 1046 N N . THR A 1 137 ? 4.419 -0.576 4.293 1.00 96.88 137 THR A N 1
ATOM 1047 C CA . THR A 1 137 ? 5.883 -0.733 4.298 1.00 96.88 137 THR A CA 1
ATOM 1048 C C . THR A 1 137 ? 6.316 -1.896 3.403 1.00 96.88 137 THR A C 1
ATOM 1050 O O . THR A 1 137 ? 7.274 -1.781 2.638 1.00 96.88 137 THR A O 1
ATOM 1053 N N . MET A 1 138 ? 5.589 -3.013 3.451 1.00 97.06 138 MET A N 1
ATOM 1054 C CA . MET A 1 138 ? 5.860 -4.176 2.607 1.00 97.06 138 MET A CA 1
ATOM 1055 C C . MET A 1 138 ? 5.564 -3.898 1.129 1.00 97.06 138 MET A C 1
ATOM 1057 O O . MET A 1 138 ? 6.397 -4.213 0.275 1.00 97.06 138 MET A O 1
ATOM 1061 N N . ARG A 1 139 ? 4.424 -3.264 0.825 1.00 97.69 139 ARG A N 1
ATOM 1062 C CA . ARG A 1 139 ? 4.027 -2.887 -0.541 1.00 97.69 139 ARG A CA 1
ATOM 1063 C C . ARG A 1 139 ? 5.034 -1.930 -1.168 1.00 97.69 139 ARG A C 1
ATOM 1065 O O . ARG A 1 139 ? 5.585 -2.248 -2.215 1.00 97.69 139 ARG A O 1
ATOM 1072 N N . THR A 1 140 ? 5.370 -0.834 -0.488 1.00 97.62 140 THR A N 1
ATOM 1073 C CA . THR A 1 140 ? 6.364 0.129 -0.992 1.00 97.62 140 THR A CA 1
ATOM 1074 C C . THR A 1 140 ? 7.721 -0.527 -1.237 1.00 97.62 140 THR A C 1
ATOM 1076 O O . THR A 1 140 ? 8.316 -0.346 -2.298 1.00 97.62 140 THR A O 1
ATOM 1079 N N . ARG A 1 141 ? 8.212 -1.366 -0.313 1.00 97.44 141 ARG A N 1
ATOM 1080 C CA . ARG A 1 141 ? 9.472 -2.102 -0.507 1.00 97.44 141 ARG A CA 1
ATOM 1081 C C . ARG A 1 141 ? 9.424 -3.023 -1.730 1.00 97.44 141 ARG A C 1
ATOM 1083 O O . ARG A 1 141 ? 10.413 -3.098 -2.461 1.00 97.44 141 ARG A O 1
ATOM 1090 N N . SER A 1 142 ? 8.305 -3.713 -1.944 1.00 97.81 142 SER A N 1
ATOM 1091 C CA . SER A 1 142 ? 8.088 -4.572 -3.111 1.00 97.81 142 SER A CA 1
ATOM 1092 C C . SER A 1 142 ? 8.077 -3.764 -4.412 1.00 97.81 142 SER A C 1
ATOM 1094 O O . SER A 1 142 ? 8.806 -4.102 -5.345 1.00 97.81 142 SER A O 1
ATOM 1096 N N . GLU A 1 143 ? 7.353 -2.644 -4.446 1.00 98.06 143 GLU A N 1
ATOM 1097 C CA . GLU A 1 143 ? 7.293 -1.738 -5.598 1.00 98.06 143 GLU A CA 1
ATOM 1098 C C . GLU A 1 143 ? 8.673 -1.175 -5.949 1.00 98.06 143 GLU A C 1
ATOM 1100 O O . GLU A 1 143 ? 9.085 -1.219 -7.107 1.00 98.06 143 GLU A O 1
ATOM 1105 N N . PHE A 1 144 ? 9.452 -0.734 -4.958 1.00 97.81 144 PHE A N 1
ATOM 1106 C CA . PHE A 1 144 ? 10.822 -0.277 -5.197 1.00 97.81 144 PHE A CA 1
ATOM 1107 C C . PHE A 1 144 ? 11.728 -1.387 -5.745 1.00 97.81 144 PHE A C 1
ATOM 1109 O O . PHE A 1 144 ? 12.583 -1.119 -6.591 1.00 97.81 144 PHE A O 1
ATOM 1116 N N . ALA A 1 145 ? 11.568 -2.632 -5.287 1.00 97.50 145 ALA A N 1
ATOM 1117 C CA . ALA A 1 145 ? 12.319 -3.764 -5.828 1.00 97.50 145 ALA A CA 1
ATOM 1118 C C . ALA A 1 145 ? 11.926 -4.064 -7.287 1.00 97.50 145 ALA A C 1
ATOM 1120 O O . ALA A 1 145 ? 12.804 -4.299 -8.124 1.00 97.50 145 ALA A O 1
ATOM 1121 N N . ALA A 1 146 ? 10.632 -3.990 -7.609 1.00 98.00 146 ALA A N 1
ATOM 1122 C CA . ALA A 1 146 ? 10.126 -4.153 -8.968 1.00 98.00 146 ALA A CA 1
ATOM 1123 C C . ALA A 1 146 ? 10.644 -3.045 -9.899 1.00 98.00 146 ALA A C 1
ATOM 1125 O O . ALA A 1 146 ? 11.205 -3.345 -10.952 1.00 98.00 146 ALA A O 1
ATOM 1126 N N . LEU A 1 147 ? 10.564 -1.778 -9.476 1.00 98.38 147 LEU A N 1
ATOM 1127 C CA . LEU A 1 147 ? 11.072 -0.632 -10.237 1.00 98.38 147 LEU A CA 1
ATOM 1128 C C . LEU A 1 147 ? 12.579 -0.722 -10.486 1.00 98.38 147 LEU A C 1
ATOM 1130 O O . LEU A 1 147 ? 13.030 -0.485 -11.603 1.00 98.38 147 LEU A O 1
ATOM 1134 N N . ARG A 1 148 ? 13.371 -1.117 -9.480 1.00 98.19 148 ARG A N 1
ATOM 1135 C CA . ARG A 1 148 ? 14.817 -1.340 -9.664 1.00 98.19 148 ARG A CA 1
ATOM 1136 C C . ARG A 1 148 ? 15.102 -2.439 -10.680 1.00 98.19 148 ARG A C 1
ATOM 1138 O O . ARG A 1 148 ? 16.015 -2.301 -11.490 1.00 98.19 148 ARG A O 1
ATOM 1145 N N . THR A 1 149 ? 14.327 -3.519 -10.649 1.00 98.19 149 THR A N 1
ATOM 1146 C CA . THR A 1 149 ? 14.473 -4.623 -11.604 1.00 98.19 149 THR A CA 1
ATOM 1147 C C . THR A 1 149 ? 14.127 -4.165 -13.020 1.00 98.19 149 THR A C 1
ATOM 1149 O O . THR A 1 149 ? 14.909 -4.404 -13.938 1.00 98.19 149 THR A O 1
ATOM 1152 N N . ALA A 1 150 ? 13.023 -3.433 -13.187 1.00 98.19 150 ALA A N 1
ATOM 1153 C CA . ALA A 1 150 ? 12.617 -2.864 -14.470 1.00 98.19 150 ALA A CA 1
ATOM 1154 C C . ALA A 1 150 ? 13.659 -1.874 -15.017 1.00 98.19 150 ALA A C 1
ATOM 1156 O O . ALA A 1 150 ? 14.050 -1.974 -16.177 1.00 98.19 150 ALA A O 1
ATOM 1157 N N . ALA A 1 151 ? 14.184 -0.978 -14.176 1.00 98.25 151 ALA A N 1
ATOM 1158 C CA . ALA A 1 151 ? 15.230 -0.035 -14.567 1.00 98.25 151 ALA A CA 1
ATOM 1159 C C . ALA A 1 151 ? 16.517 -0.747 -15.017 1.00 98.25 151 ALA A C 1
ATOM 1161 O O . ALA A 1 151 ? 17.125 -0.368 -16.018 1.00 98.25 151 ALA A O 1
ATOM 1162 N N . ASN A 1 152 ? 16.916 -1.813 -14.316 1.00 98.00 152 ASN A N 1
ATOM 1163 C CA . ASN A 1 152 ? 18.069 -2.622 -14.706 1.00 98.00 152 ASN A CA 1
ATOM 1164 C C . ASN A 1 152 ? 17.830 -3.391 -16.014 1.00 98.00 152 ASN A C 1
ATOM 1166 O O . ASN A 1 152 ? 18.767 -3.521 -16.801 1.00 98.00 152 ASN A O 1
ATOM 1170 N N . SER A 1 153 ? 16.610 -3.884 -16.260 1.00 98.12 153 SER A N 1
ATOM 1171 C CA . SER A 1 153 ? 16.241 -4.505 -17.543 1.00 98.12 153 SER A CA 1
ATOM 1172 C C . SER A 1 153 ? 16.363 -3.500 -18.678 1.00 98.12 153 SER A C 1
ATOM 1174 O O . SER A 1 153 ? 17.107 -3.736 -19.624 1.00 98.12 153 SER A O 1
ATOM 1176 N N . LEU A 1 154 ? 15.740 -2.329 -18.520 1.00 98.44 154 LEU A N 1
ATOM 1177 C CA . LEU A 1 154 ? 15.769 -1.273 -19.525 1.00 98.44 154 LEU A CA 1
ATOM 1178 C C . LEU A 1 154 ? 17.204 -0.834 -19.833 1.00 98.44 154 LEU A C 1
ATOM 1180 O O . LEU A 1 154 ? 17.558 -0.634 -20.988 1.00 98.44 154 LEU A O 1
ATOM 1184 N N . ARG A 1 155 ? 18.068 -0.742 -18.815 1.00 98.12 155 ARG A N 1
ATOM 1185 C CA . ARG A 1 155 ? 19.486 -0.432 -19.022 1.00 98.12 155 ARG A CA 1
ATOM 1186 C C . ARG A 1 155 ? 20.190 -1.485 -19.880 1.00 98.12 155 ARG A C 1
ATOM 1188 O O . ARG A 1 155 ? 20.915 -1.122 -20.798 1.00 98.12 155 ARG A O 1
ATOM 1195 N N . ARG A 1 156 ? 19.947 -2.774 -19.620 1.00 98.38 156 ARG A N 1
ATOM 1196 C CA . ARG A 1 156 ? 20.505 -3.870 -20.431 1.00 98.38 156 ARG A CA 1
ATOM 1197 C C . ARG A 1 156 ? 19.967 -3.852 -21.857 1.00 98.38 156 ARG A C 1
ATOM 1199 O O . ARG A 1 156 ? 20.728 -4.109 -22.780 1.00 98.38 156 ARG A O 1
ATOM 1206 N N . GLU A 1 157 ? 18.688 -3.542 -22.038 1.00 98.31 157 GLU A N 1
ATOM 1207 C CA . GLU A 1 157 ? 18.068 -3.406 -23.360 1.00 98.31 157 GLU A CA 1
ATOM 1208 C C . GLU A 1 157 ? 18.677 -2.240 -24.146 1.00 98.31 157 GLU A C 1
ATOM 1210 O O . GLU A 1 157 ? 18.991 -2.394 -25.324 1.00 98.31 157 GLU A O 1
ATOM 1215 N N . VAL A 1 158 ? 18.927 -1.104 -23.488 1.00 98.56 158 VAL A N 1
ATOM 1216 C CA . VAL A 1 158 ? 19.625 0.043 -24.089 1.00 98.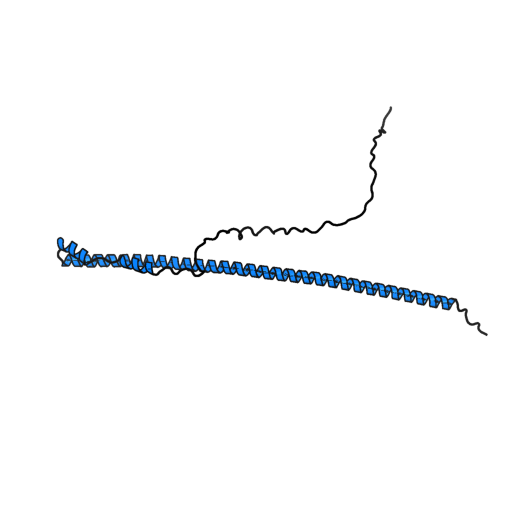56 158 VAL A CA 1
ATOM 1217 C C . VAL A 1 158 ? 21.060 -0.321 -24.469 1.00 98.56 158 VAL A C 1
ATOM 1219 O O . VAL A 1 158 ? 21.485 -0.029 -25.586 1.00 98.56 158 VAL A O 1
ATOM 1222 N N . ASP A 1 159 ? 21.802 -0.987 -23.583 1.00 98.12 159 ASP A N 1
ATOM 1223 C CA . ASP A 1 159 ? 23.176 -1.418 -23.862 1.00 98.12 159 ASP A CA 1
ATOM 1224 C C . ASP A 1 159 ? 23.223 -2.431 -25.020 1.00 98.12 159 ASP A C 1
ATOM 1226 O O . ASP A 1 159 ? 24.074 -2.322 -25.907 1.00 98.12 159 ASP A O 1
ATOM 1230 N N . ALA A 1 160 ? 22.276 -3.373 -25.060 1.00 98.12 160 ALA A N 1
ATOM 1231 C CA . ALA A 1 160 ? 22.133 -4.337 -26.147 1.00 98.12 160 ALA A CA 1
ATOM 1232 C C . ALA A 1 160 ? 21.798 -3.649 -27.479 1.00 98.12 160 ALA A C 1
ATOM 1234 O O . ALA A 1 160 ? 22.412 -3.957 -28.501 1.00 98.12 160 ALA A O 1
ATOM 1235 N N . LEU A 1 161 ? 20.876 -2.681 -27.471 1.00 98.31 161 LEU A N 1
ATOM 1236 C CA . LEU A 1 161 ? 20.515 -1.909 -28.659 1.00 98.31 161 LEU A CA 1
ATOM 1237 C C . LEU A 1 161 ? 21.696 -1.081 -29.178 1.00 98.31 161 LEU A C 1
ATOM 1239 O O . LEU A 1 161 ? 21.949 -1.049 -30.379 1.00 98.31 161 LEU A O 1
ATOM 1243 N N . ASN A 1 162 ? 22.452 -0.452 -28.279 1.00 98.00 162 ASN A N 1
ATOM 1244 C CA . ASN A 1 162 ? 23.664 0.284 -28.627 1.00 98.00 162 ASN A CA 1
ATOM 1245 C C . ASN A 1 162 ? 24.745 -0.638 -29.216 1.00 98.00 162 ASN A C 1
ATOM 1247 O O . ASN A 1 162 ? 25.415 -0.263 -30.176 1.00 98.00 162 ASN A O 1
ATOM 1251 N N . GLY A 1 163 ? 24.905 -1.847 -28.668 1.00 97.81 163 GLY A N 1
ATOM 1252 C CA . GLY A 1 163 ? 25.787 -2.873 -29.229 1.00 97.81 163 GLY A CA 1
ATOM 1253 C C . GLY A 1 163 ? 25.384 -3.251 -30.653 1.00 97.81 163 GLY A C 1
ATOM 1254 O O . GLY A 1 163 ? 26.206 -3.157 -31.563 1.00 97.81 163 GLY A O 1
ATOM 1255 N N . LYS A 1 164 ? 24.100 -3.566 -30.854 1.00 98.31 164 LYS A N 1
ATOM 1256 C CA . LYS A 1 164 ? 23.548 -3.907 -32.168 1.00 98.31 164 LYS A CA 1
ATOM 1257 C C . LYS A 1 164 ? 23.730 -2.776 -33.182 1.00 98.31 164 LYS A C 1
ATOM 1259 O O . LYS A 1 164 ? 24.187 -3.013 -34.288 1.00 98.31 164 LYS A O 1
ATOM 1264 N N . MET A 1 165 ? 23.445 -1.533 -32.800 1.00 98.25 165 MET A N 1
ATOM 1265 C CA . MET A 1 165 ? 23.614 -0.384 -33.694 1.00 98.25 165 MET A CA 1
ATOM 1266 C C . MET A 1 165 ? 25.076 -0.202 -34.130 1.00 98.25 165 MET A C 1
ATOM 1268 O O . MET A 1 165 ? 25.340 0.136 -35.281 1.00 98.25 165 MET A O 1
ATOM 1272 N N . LYS A 1 166 ? 26.040 -0.429 -33.230 1.00 98.06 166 LYS A N 1
ATOM 1273 C CA . LYS A 1 166 ? 27.468 -0.371 -33.577 1.00 98.06 166 LYS A CA 1
ATOM 1274 C C . LYS A 1 166 ? 27.874 -1.489 -34.530 1.00 98.06 166 LYS A C 1
ATOM 1276 O O . LYS A 1 166 ? 28.657 -1.232 -35.439 1.00 98.06 166 LYS A O 1
ATOM 1281 N N . GLU A 1 167 ? 27.359 -2.695 -34.314 1.00 97.88 167 GLU A N 1
ATOM 1282 C CA . GLU A 1 167 ? 27.565 -3.832 -35.210 1.00 97.88 167 GLU A CA 1
ATOM 1283 C C . GLU A 1 167 ? 26.977 -3.550 -36.595 1.00 97.88 167 GLU A C 1
ATOM 1285 O O . GLU A 1 167 ? 27.698 -3.642 -37.582 1.00 97.88 167 GLU A O 1
ATOM 1290 N N . ASP A 1 168 ? 25.724 -3.097 -36.669 1.00 98.06 168 ASP A N 1
ATOM 1291 C CA . ASP A 1 168 ? 25.054 -2.752 -37.926 1.00 98.06 168 ASP A CA 1
ATOM 1292 C C . ASP A 1 168 ? 25.835 -1.667 -38.695 1.00 98.06 168 ASP A C 1
ATOM 1294 O O . ASP A 1 168 ? 26.056 -1.791 -39.898 1.00 98.06 168 ASP A O 1
ATOM 1298 N N . ILE A 1 169 ? 26.336 -0.630 -38.009 1.00 98.06 169 ILE A N 1
ATOM 1299 C CA . ILE A 1 169 ? 27.183 0.407 -38.627 1.00 98.06 169 ILE A CA 1
ATOM 1300 C C . ILE A 1 169 ? 28.515 -0.172 -39.121 1.00 98.06 169 ILE A C 1
ATOM 1302 O O . ILE A 1 169 ? 28.982 0.202 -40.198 1.00 98.06 169 ILE A O 1
ATOM 1306 N N . ALA A 1 170 ? 29.153 -1.051 -38.346 1.00 97.69 170 ALA A N 1
ATOM 1307 C CA . ALA A 1 170 ? 30.414 -1.674 -38.737 1.00 97.69 170 ALA A CA 1
ATOM 1308 C C . ALA A 1 170 ? 30.239 -2.578 -39.965 1.00 97.69 170 ALA A C 1
ATOM 1310 O O . ALA A 1 170 ? 31.064 -2.519 -40.876 1.00 97.69 170 ALA A O 1
ATOM 1311 N N . THR A 1 171 ? 29.148 -3.344 -40.013 1.00 98.06 171 THR A N 1
ATOM 1312 C CA . THR A 1 171 ? 28.762 -4.177 -41.158 1.00 98.06 171 THR A CA 1
ATOM 1313 C C . THR A 1 171 ? 28.510 -3.313 -42.390 1.00 98.06 171 THR A C 1
ATOM 1315 O O . THR A 1 171 ? 29.161 -3.513 -43.408 1.00 98.06 171 THR A O 1
ATOM 1318 N N . LEU A 1 172 ? 27.686 -2.263 -42.281 1.00 98.06 172 LEU A N 1
ATOM 1319 C CA . LEU A 1 172 ? 27.429 -1.342 -43.398 1.00 98.06 172 LEU A CA 1
ATOM 1320 C C . LEU A 1 172 ? 28.706 -0.668 -43.909 1.00 98.06 172 LEU A C 1
ATOM 1322 O O . LEU A 1 172 ? 28.890 -0.504 -45.113 1.00 98.06 172 LEU A O 1
ATOM 1326 N N . LYS A 1 173 ? 29.610 -0.276 -43.006 1.00 97.94 173 LYS A N 1
ATOM 1327 C CA . LYS A 1 173 ? 30.912 0.274 -43.392 1.00 97.94 173 LYS A CA 1
ATOM 1328 C C . LYS A 1 173 ? 31.735 -0.756 -44.170 1.00 97.94 173 LYS A C 1
ATOM 1330 O O . LYS A 1 173 ? 32.336 -0.402 -45.181 1.00 97.94 173 LYS A O 1
ATOM 1335 N N . HIS A 1 174 ? 31.775 -2.001 -43.698 1.00 97.75 174 HIS A N 1
ATOM 1336 C CA . HIS A 1 174 ? 32.503 -3.074 -44.367 1.00 97.75 174 HIS A CA 1
ATOM 1337 C C . HIS A 1 174 ? 31.951 -3.347 -45.770 1.00 97.75 174 HIS A C 1
ATOM 1339 O O . HIS A 1 174 ? 32.734 -3.426 -46.715 1.00 97.75 174 HIS A O 1
ATOM 1345 N N . ASP A 1 175 ? 30.627 -3.399 -45.911 1.00 97.50 175 ASP A N 1
ATOM 1346 C CA . ASP A 1 175 ? 29.957 -3.597 -47.197 1.00 97.50 175 ASP A CA 1
ATOM 1347 C C . ASP A 1 175 ? 30.307 -2.467 -48.182 1.00 97.50 175 ASP A C 1
ATOM 1349 O O . ASP A 1 175 ? 30.696 -2.728 -49.319 1.00 97.50 175 ASP A O 1
ATOM 1353 N N . ILE A 1 176 ? 30.293 -1.205 -47.728 1.00 97.75 176 ILE A N 1
ATOM 1354 C CA . ILE A 1 176 ? 30.704 -0.050 -48.547 1.00 97.75 176 ILE A CA 1
ATOM 1355 C C . ILE A 1 176 ? 32.180 -0.147 -48.959 1.00 97.75 176 ILE A C 1
ATOM 1357 O O . ILE A 1 176 ? 32.517 0.116 -50.116 1.00 97.75 176 ILE A O 1
ATOM 1361 N N . ASP A 1 177 ? 33.075 -0.509 -48.037 1.00 97.12 177 ASP A N 1
ATOM 1362 C CA . ASP A 1 177 ? 34.503 -0.662 -48.337 1.00 97.12 177 ASP A CA 1
ATOM 1363 C C . ASP A 1 177 ? 34.735 -1.783 -49.370 1.00 97.12 177 ASP A C 1
ATOM 1365 O O . ASP A 1 177 ? 35.556 -1.629 -50.284 1.00 97.12 177 ASP A O 1
ATOM 1369 N N . MET A 1 178 ? 33.985 -2.887 -49.270 1.00 97.19 178 MET A N 1
ATOM 1370 C CA . MET A 1 178 ? 33.999 -3.965 -50.260 1.00 97.19 178 MET A CA 1
ATOM 1371 C C . MET A 1 178 ? 33.511 -3.485 -51.626 1.00 97.19 178 MET A C 1
ATOM 1373 O O . MET A 1 178 ? 34.208 -3.705 -52.619 1.00 97.19 178 MET A O 1
ATOM 1377 N N . ASP A 1 179 ? 32.383 -2.777 -51.683 1.00 97.06 179 ASP A N 1
ATOM 1378 C CA . ASP A 1 179 ? 31.826 -2.239 -52.926 1.00 97.06 179 ASP A CA 1
ATOM 1379 C C . ASP A 1 179 ? 32.782 -1.246 -53.599 1.00 97.06 179 ASP A C 1
ATOM 1381 O O . ASP A 1 179 ? 33.013 -1.310 -54.811 1.00 97.06 179 ASP A O 1
ATOM 1385 N N . ILE A 1 180 ? 33.404 -0.350 -52.826 1.00 96.94 180 ILE A N 1
ATOM 1386 C CA . ILE A 1 180 ? 34.404 0.598 -53.336 1.00 96.94 180 ILE A CA 1
ATOM 1387 C C . ILE A 1 180 ? 35.614 -0.150 -53.899 1.00 96.94 180 ILE A C 1
ATOM 1389 O O . ILE A 1 180 ? 36.099 0.187 -54.986 1.00 96.94 180 ILE A O 1
ATOM 1393 N N . ASN A 1 181 ? 36.118 -1.158 -53.185 1.00 95.94 181 ASN A N 1
ATOM 1394 C CA . ASN A 1 181 ? 37.264 -1.929 -53.650 1.00 95.94 181 ASN A CA 1
ATOM 1395 C C . ASN A 1 181 ? 36.921 -2.754 -54.900 1.00 95.94 181 ASN A C 1
ATOM 1397 O O . ASN A 1 181 ? 37.729 -2.809 -55.828 1.00 95.94 181 ASN A O 1
ATOM 1401 N N . ASN A 1 182 ? 35.713 -3.319 -54.965 1.00 96.69 182 ASN A N 1
ATOM 1402 C CA . ASN A 1 182 ? 35.213 -4.029 -56.136 1.00 96.69 182 ASN A CA 1
ATOM 1403 C C . ASN A 1 182 ? 35.142 -3.101 -57.355 1.00 96.69 182 ASN A C 1
ATOM 1405 O O . ASN A 1 182 ? 35.748 -3.400 -58.381 1.00 96.69 182 ASN A O 1
ATOM 1409 N N . ARG A 1 183 ? 34.532 -1.916 -57.216 1.00 95.75 183 ARG A N 1
ATOM 1410 C CA . ARG A 1 183 ? 34.467 -0.911 -58.294 1.00 95.75 183 ARG A CA 1
ATOM 1411 C C . ARG A 1 183 ? 35.846 -0.435 -58.743 1.00 95.75 183 ARG A C 1
ATOM 1413 O O . ARG A 1 183 ? 36.093 -0.262 -59.933 1.00 95.75 183 ARG A O 1
ATOM 1420 N N . LYS A 1 184 ? 36.772 -0.221 -57.804 1.00 95.56 184 LYS A N 1
ATOM 1421 C CA . LYS A 1 184 ? 38.155 0.164 -58.121 1.00 95.56 184 LYS A CA 1
ATOM 1422 C C . LYS A 1 184 ? 38.894 -0.949 -58.861 1.00 95.56 184 LYS A C 1
ATOM 1424 O O . LYS A 1 184 ? 39.691 -0.656 -59.752 1.00 95.56 184 LYS A O 1
ATOM 1429 N N . ASN A 1 185 ? 38.664 -2.204 -58.482 1.00 94.56 185 ASN A N 1
ATOM 1430 C CA . ASN A 1 185 ? 39.227 -3.357 -59.170 1.00 94.56 185 ASN A CA 1
ATOM 1431 C C . ASN A 1 185 ? 38.655 -3.498 -60.584 1.00 94.56 185 ASN A C 1
ATOM 1433 O O . ASN A 1 185 ? 39.430 -3.658 -61.519 1.00 94.56 185 ASN A O 1
ATOM 1437 N N . GLU A 1 186 ? 37.340 -3.352 -60.743 1.00 94.44 186 GLU A N 1
ATOM 1438 C CA . GLU A 1 186 ? 36.651 -3.344 -62.037 1.00 94.44 186 GLU A CA 1
ATOM 1439 C C . GLU A 1 186 ? 37.199 -2.239 -62.947 1.00 94.44 186 GLU A C 1
ATOM 1441 O O . GLU A 1 186 ? 37.710 -2.527 -64.020 1.00 94.44 186 GLU A O 1
ATOM 1446 N N . THR A 1 187 ? 37.280 -0.997 -62.458 1.00 94.25 187 THR A N 1
ATOM 1447 C CA . THR A 1 187 ? 37.843 0.125 -63.237 1.00 94.25 187 THR A CA 1
ATOM 1448 C C . THR A 1 187 ? 39.300 -0.126 -63.647 1.00 94.25 187 THR A C 1
ATOM 1450 O O . THR A 1 187 ? 39.724 0.250 -64.738 1.00 94.25 187 THR A O 1
ATOM 1453 N N . ARG A 1 188 ? 40.107 -0.756 -62.782 1.00 92.12 188 ARG A N 1
ATOM 1454 C CA . ARG A 1 188 ? 41.490 -1.135 -63.118 1.00 92.12 188 ARG A CA 1
ATOM 1455 C C . ARG A 1 188 ? 41.545 -2.271 -64.134 1.00 92.12 188 ARG A C 1
ATOM 1457 O O . ARG A 1 188 ? 42.457 -2.279 -64.954 1.00 92.12 188 ARG A O 1
ATOM 1464 N N . ALA A 1 189 ? 40.635 -3.236 -64.048 1.00 92.38 189 ALA A N 1
ATOM 1465 C CA . ALA A 1 189 ? 40.524 -4.309 -65.023 1.00 92.38 189 ALA A CA 1
ATOM 1466 C C . ALA A 1 189 ? 40.142 -3.737 -66.394 1.00 92.38 189 ALA A C 1
ATOM 1468 O O . ALA A 1 189 ? 40.849 -4.001 -67.362 1.00 92.38 189 ALA A O 1
ATOM 1469 N N . ASP A 1 190 ? 39.139 -2.861 -66.451 1.00 91.00 190 ASP A N 1
ATOM 1470 C CA . ASP A 1 190 ? 38.718 -2.164 -67.670 1.00 91.00 190 ASP A CA 1
ATOM 1471 C C . ASP A 1 190 ? 39.847 -1.320 -68.266 1.00 91.00 190 ASP A C 1
ATOM 1473 O O . ASP A 1 190 ? 40.096 -1.368 -69.469 1.00 91.00 190 ASP A O 1
ATOM 1477 N N . ALA A 1 191 ? 40.585 -0.584 -67.427 1.00 88.88 191 ALA A N 1
ATOM 1478 C CA . ALA A 1 191 ? 41.736 0.196 -67.871 1.00 88.88 191 ALA A CA 1
ATOM 1479 C C . ALA A 1 191 ? 42.818 -0.688 -68.513 1.00 88.88 191 ALA A C 1
ATOM 1481 O O . ALA A 1 191 ? 43.332 -0.333 -69.569 1.00 88.88 191 ALA A O 1
ATOM 1482 N N . LYS A 1 192 ? 43.122 -1.853 -67.924 1.00 89.31 192 LYS A N 1
ATOM 1483 C CA . LYS A 1 192 ? 44.069 -2.823 -68.502 1.00 89.31 192 LYS A CA 1
ATOM 1484 C C . LYS A 1 192 ? 43.558 -3.418 -69.811 1.00 89.31 192 LYS A C 1
ATOM 1486 O O . LYS A 1 192 ? 44.332 -3.581 -70.744 1.00 89.31 192 LYS A O 1
ATOM 1491 N N . VAL A 1 193 ? 42.268 -3.748 -69.889 1.00 89.44 193 VAL A N 1
ATOM 1492 C CA . VAL A 1 193 ? 41.649 -4.243 -71.129 1.00 89.44 193 VAL A CA 1
ATOM 1493 C C . VAL A 1 193 ? 41.753 -3.189 -72.231 1.00 89.44 193 VAL A C 1
ATOM 1495 O O . VAL A 1 193 ? 42.130 -3.518 -73.352 1.00 89.44 193 VAL A O 1
ATOM 1498 N N . ASN A 1 194 ? 41.477 -1.923 -71.910 1.00 86.31 194 ASN A N 1
ATOM 1499 C CA . ASN A 1 194 ? 41.610 -0.816 -72.852 1.00 86.31 194 ASN A CA 1
ATOM 1500 C C . ASN A 1 194 ? 43.071 -0.582 -73.274 1.00 86.31 194 ASN A C 1
ATOM 1502 O O . ASN A 1 194 ? 43.340 -0.366 -74.449 1.00 86.31 194 ASN A O 1
ATOM 1506 N N . GLU A 1 195 ? 44.025 -0.671 -72.345 1.00 85.06 195 GLU A N 1
ATOM 1507 C CA . GLU A 1 195 ? 45.460 -0.584 -72.649 1.00 85.06 195 GLU A CA 1
ATOM 1508 C C . GLU A 1 195 ? 45.899 -1.681 -73.633 1.00 85.06 195 GLU A C 1
ATOM 1510 O O . GLU A 1 195 ? 46.505 -1.375 -74.658 1.00 85.06 195 GLU A O 1
ATOM 1515 N N . ILE A 1 196 ? 45.493 -2.936 -73.403 1.00 84.56 196 ILE A N 1
ATOM 1516 C CA . ILE A 1 196 ? 45.751 -4.053 -74.328 1.00 84.56 196 ILE A CA 1
ATOM 1517 C C . ILE A 1 196 ? 45.103 -3.799 -75.696 1.00 84.56 196 ILE A C 1
ATOM 1519 O O . ILE A 1 196 ? 45.713 -4.068 -76.729 1.00 84.56 196 ILE A O 1
ATOM 1523 N N . ALA A 1 197 ? 43.878 -3.268 -75.729 1.00 80.31 197 ALA A N 1
ATOM 1524 C CA . ALA A 1 197 ? 43.192 -2.954 -76.981 1.00 80.31 197 ALA A CA 1
ATOM 1525 C C . ALA A 1 197 ? 43.909 -1.862 -77.798 1.00 80.31 197 ALA A C 1
ATOM 1527 O O . ALA A 1 197 ? 43.850 -1.887 -79.024 1.00 80.31 197 ALA A O 1
ATOM 1528 N N . ILE A 1 198 ? 44.598 -0.926 -77.138 1.00 78.62 198 ILE A N 1
ATOM 1529 C CA . ILE A 1 198 ? 45.417 0.102 -77.797 1.00 78.62 198 ILE A CA 1
ATOM 1530 C C . ILE A 1 198 ? 46.747 -0.487 -78.299 1.00 78.62 198 ILE A C 1
ATOM 1532 O O . ILE A 1 198 ? 47.240 -0.070 -79.346 1.00 78.62 198 ILE A O 1
ATOM 1536 N N . GLU A 1 199 ? 47.324 -1.455 -77.580 1.00 70.69 199 GLU A N 1
ATOM 1537 C CA . GLU A 1 199 ? 48.616 -2.067 -77.925 1.00 70.69 199 GLU A CA 1
ATOM 1538 C C . GLU A 1 199 ? 48.532 -3.120 -79.048 1.00 70.69 199 GLU A C 1
ATOM 1540 O O . GLU A 1 199 ? 49.554 -3.443 -79.648 1.00 70.69 199 GLU A O 1
ATOM 1545 N N . VAL A 1 200 ? 47.342 -3.625 -79.402 1.00 63.06 200 VAL A N 1
ATOM 1546 C CA . VAL A 1 200 ? 47.151 -4.501 -80.575 1.00 63.06 200 VAL A CA 1
ATOM 1547 C C . VAL A 1 200 ? 46.836 -3.645 -81.815 1.00 63.06 200 VAL A C 1
ATOM 1549 O O . VAL A 1 200 ? 45.680 -3.268 -82.018 1.00 63.06 200 VAL A O 1
ATOM 1552 N N . PRO A 1 201 ? 47.822 -3.319 -82.677 1.00 58.09 201 PRO A N 1
ATOM 1553 C CA . PRO A 1 201 ? 47.558 -2.608 -83.919 1.00 58.09 201 PRO A CA 1
ATOM 1554 C C . PRO A 1 201 ? 46.641 -3.432 -84.827 1.00 58.09 201 PRO A C 1
ATOM 1556 O O . PRO A 1 201 ? 46.768 -4.653 -84.933 1.00 58.09 201 PRO A O 1
ATOM 1559 N N . TRP A 1 202 ? 45.718 -2.721 -85.476 1.00 63.62 202 TRP A N 1
ATOM 1560 C CA . TRP A 1 202 ? 44.756 -3.225 -86.453 1.00 63.62 202 TRP A CA 1
ATOM 1561 C C . TRP A 1 202 ? 45.336 -4.339 -87.340 1.00 63.62 202 TRP A C 1
ATOM 1563 O O . TRP A 1 202 ? 46.441 -4.172 -87.867 1.00 63.62 202 TRP A O 1
ATOM 1573 N N . PRO A 1 203 ? 44.603 -5.446 -87.572 1.00 57.28 203 PRO A N 1
ATOM 1574 C CA . PRO A 1 203 ? 45.045 -6.450 -88.523 1.00 57.28 203 PRO A CA 1
ATOM 1575 C C . PRO A 1 203 ? 45.136 -5.797 -89.906 1.00 57.28 203 PRO A C 1
ATOM 1577 O O . PRO A 1 203 ? 44.155 -5.253 -90.417 1.00 57.28 203 PRO A O 1
ATOM 1580 N N . ALA A 1 204 ? 46.336 -5.822 -90.488 1.00 50.81 204 ALA A N 1
ATOM 1581 C CA . ALA A 1 204 ? 46.578 -5.380 -91.850 1.00 50.81 204 ALA A CA 1
ATOM 1582 C C . ALA A 1 204 ? 45.644 -6.150 -92.800 1.00 50.81 204 ALA A C 1
ATOM 1584 O O . ALA A 1 204 ? 45.735 -7.371 -92.928 1.00 50.81 204 ALA A O 1
ATOM 1585 N N . HIS A 1 205 ? 44.717 -5.430 -93.430 1.00 57.84 205 HIS A N 1
ATOM 1586 C CA . HIS A 1 205 ? 43.925 -5.946 -94.538 1.00 57.84 205 HIS A CA 1
ATOM 1587 C C . HIS A 1 205 ? 44.815 -6.046 -95.787 1.00 57.84 205 HIS A C 1
ATOM 1589 O O . HIS A 1 205 ? 45.316 -5.019 -96.231 1.00 57.84 205 HIS A O 1
ATOM 1595 N N . HIS A 1 206 ? 44.918 -7.277 -96.309 1.00 45.03 206 HIS A N 1
ATOM 1596 C CA . HIS A 1 206 ? 45.289 -7.721 -97.668 1.00 45.03 206 HIS A CA 1
ATOM 1597 C C . HIS A 1 206 ? 46.569 -7.196 -98.332 1.00 45.03 206 HIS A C 1
ATOM 1599 O O . HIS A 1 206 ? 46.636 -6.005 -98.699 1.00 45.03 206 HIS A O 1
#

pLDDT: mean 75.18, std 23.44, range [34.0, 98.56]

Secondary structure (DSSP, 8-state):
-------------------------------PPPS---SSS-------S---SSPPPPPTTHHHHHHHTT---HHHHHHHHTTTS-HHHHHHHHHHHHHHHHHHHHHHHHHHHHHHHHHHHHHHHHHHHHHHHHHHHHHHHHHHHHHHHHHHHHHHHHHHHHHHHHHHHHHHHHHHHHHHHHHHHHHHHHHHHHHHHHHS------

Foldseek 3Di:
DDDDDDDDDDDDDDDDDDDDDDDDDDDDPPPDDDPDPPPPPPDPDDPPDDDDPPPDDDDPPVVVVVVVVPDPPLPVQLVVCVVPDPSVVSVVVSVVVVVVSVVVVVVVVVVVVVVVVVVVVVVVVVVVVVVVVVVVVVVVVVVVVVVVVVVVVVVVVVVVVVVVVVVVVVVVVVVVVVVVVVVVVVVVVVVVVVVVVVVDPDDDDD

Radius of gyration: 52.91 Å; chains: 1; bounding box: 104×86×165 Å

Sequence (206 aa):
MSLQSKDALSHDTNTPAPSSHTDSPSSKVQSEPLPGLELVSQTSAPPTSGSTGLPQVVPDNELRDISRINAFDTHRFVAALERNFPTSIAQTLMRATRALLVGRFGRVKQEIFGVRDLDNQAYLFRAAISELRTELTMRTRSEFAALRTAANSLRREVDALNGKMKEDIATLKHDIDMDINNRKNETRADAKVNEIAIEVPWPAHH

Organism: Thanatephorus cucumeris (strain AG1-IB / isolate 7/3/14) (NCBI:txid1108050)